Protein AF-A0A1V3ND31-F1 (afdb_monomer_lite)

pLDDT: mean 93.8, std 4.29, range [72.19, 98.5]

Foldseek 3Di:
DDKDFDPDPDFCVQQLVCLPVCVPQQVQAFHWPDADPVRGMTDGDDFAFADDDALLRLLVCCLPRPLVSPCVVQPWDKDAQLVVCVVLVHDPVLLQVLLVVLQDHDPPPNNRFIATKGFAQQDQSSPFWGAGNVRHIHGHDRPPTDIDGNLLNCLNVPPSCVPSQQVSRVVRADPRHGRSLVSNSSSLSSVLVSDVVSVVSSSVRSNVSSVVVVVD

Structure (mmCIF, N/CA/C/O backbone):
data_AF-A0A1V3ND31-F1
#
_entry.id   AF-A0A1V3ND31-F1
#
loop_
_atom_site.group_PDB
_atom_site.id
_atom_site.type_symbol
_atom_site.label_atom_id
_atom_site.label_alt_id
_atom_site.label_comp_id
_atom_site.label_asym_id
_atom_site.label_entity_id
_atom_site.label_seq_id
_atom_site.pdbx_PDB_ins_code
_atom_site.Cartn_x
_atom_site.Cartn_y
_atom_site.Cartn_z
_atom_site.occupancy
_atom_site.B_iso_or_equiv
_atom_site.auth_seq_id
_atom_site.auth_comp_id
_atom_site.auth_asym_id
_atom_site.auth_atom_id
_atom_site.pdbx_PDB_model_num
ATOM 1 N N . MET A 1 1 ? 16.127 -4.812 -22.937 1.00 90.94 1 MET A N 1
ATOM 2 C CA . MET A 1 1 ? 14.663 -5.019 -22.845 1.00 90.94 1 MET A CA 1
ATOM 3 C C . MET A 1 1 ? 14.383 -6.179 -21.904 1.00 90.94 1 MET A C 1
ATOM 5 O O . MET A 1 1 ? 15.212 -7.079 -21.857 1.00 90.94 1 MET A O 1
ATOM 9 N N . ILE A 1 2 ? 13.263 -6.171 -21.179 1.00 93.69 2 ILE A N 1
ATOM 10 C CA . ILE A 1 2 ? 12.817 -7.290 -20.327 1.00 93.69 2 ILE A CA 1
ATOM 11 C C . ILE A 1 2 ? 11.465 -7.792 -20.828 1.00 93.69 2 ILE A C 1
ATOM 13 O O . ILE A 1 2 ? 10.551 -6.993 -21.004 1.00 93.69 2 ILE A O 1
ATOM 17 N N . LEU A 1 3 ? 11.343 -9.106 -21.031 1.00 95.75 3 LEU A N 1
ATOM 18 C CA . LEU A 1 3 ? 10.088 -9.790 -21.349 1.00 95.75 3 LEU A CA 1
ATOM 19 C C . LEU A 1 3 ? 9.552 -10.469 -20.085 1.00 95.75 3 LEU A C 1
ATOM 21 O O . LEU A 1 3 ? 10.239 -11.296 -19.488 1.00 95.75 3 LEU A O 1
ATOM 25 N N . LYS A 1 4 ? 8.306 -10.165 -19.722 1.00 95.56 4 LYS A N 1
ATOM 26 C CA . LYS A 1 4 ? 7.553 -10.882 -18.690 1.00 95.56 4 LYS A CA 1
ATOM 27 C C . LYS A 1 4 ? 6.427 -11.672 -19.346 1.00 95.56 4 LYS A C 1
ATOM 29 O O . LYS A 1 4 ? 5.702 -11.139 -20.186 1.00 95.56 4 LYS A O 1
ATOM 34 N N . VAL A 1 5 ? 6.285 -12.938 -18.960 1.00 94.38 5 VAL A N 1
ATOM 35 C CA . VAL A 1 5 ? 5.313 -13.881 -19.532 1.00 94.38 5 VAL A CA 1
ATOM 36 C C . VAL A 1 5 ? 4.434 -14.447 -18.421 1.00 94.38 5 VAL A C 1
ATOM 38 O O . VAL A 1 5 ? 4.938 -14.921 -17.406 1.00 94.38 5 VAL A O 1
ATOM 41 N N . ALA A 1 6 ? 3.118 -14.417 -18.621 1.00 91.31 6 ALA A N 1
ATOM 42 C CA . ALA A 1 6 ? 2.153 -15.060 -17.741 1.00 91.31 6 ALA A CA 1
ATOM 43 C C . ALA A 1 6 ? 2.223 -16.587 -17.872 1.00 91.31 6 ALA A C 1
ATOM 45 O O . ALA A 1 6 ? 2.098 -17.144 -18.968 1.00 91.31 6 ALA A O 1
ATOM 46 N N . LEU A 1 7 ? 2.358 -17.266 -16.734 1.00 88.88 7 LEU A N 1
ATOM 47 C CA . LEU A 1 7 ? 2.311 -18.724 -16.648 1.00 88.88 7 LEU A CA 1
ATOM 48 C C . LEU A 1 7 ? 0.876 -19.209 -16.383 1.00 88.88 7 LEU A C 1
ATOM 50 O O . LEU A 1 7 ? 0.104 -18.560 -15.681 1.00 88.88 7 LEU A O 1
ATOM 54 N N . LEU A 1 8 ? 0.527 -20.392 -16.898 1.00 86.44 8 LEU A N 1
ATOM 55 C CA . LEU A 1 8 ? -0.778 -21.041 -16.679 1.00 86.44 8 LEU A CA 1
ATOM 56 C C . LEU A 1 8 ? -1.965 -20.177 -17.149 1.00 86.44 8 LEU A C 1
ATOM 58 O O . LEU A 1 8 ? -1.944 -19.665 -18.263 1.00 86.44 8 LEU A O 1
ATOM 62 N N . SER A 1 9 ? -3.026 -20.034 -16.355 1.00 75.94 9 SER A N 1
ATOM 63 C CA . SER A 1 9 ? -4.242 -19.288 -16.705 1.00 75.94 9 SER A CA 1
ATOM 64 C C . SER A 1 9 ? -4.205 -17.802 -16.319 1.00 75.94 9 SER A C 1
ATOM 66 O O . SER A 1 9 ? -5.209 -17.112 -16.494 1.00 75.94 9 SER A O 1
ATOM 68 N N . SER A 1 10 ? -3.087 -17.286 -15.796 1.00 83.75 10 SER A N 1
ATOM 69 C CA . SER A 1 10 ? -2.992 -15.876 -15.402 1.00 83.75 10 SER A CA 1
ATOM 70 C C . SER A 1 10 ? -2.891 -14.941 -16.614 1.00 83.75 10 SER A C 1
ATOM 72 O O . SER A 1 10 ? -2.652 -15.360 -17.749 1.00 83.75 10 SER A O 1
ATOM 74 N N . ASN A 1 11 ? -3.110 -13.649 -16.390 1.00 90.56 11 ASN A N 1
ATOM 75 C CA . ASN A 1 11 ? -2.847 -12.608 -17.377 1.00 90.56 11 ASN A CA 1
ATOM 76 C C . ASN A 1 11 ? -2.145 -11.427 -16.702 1.00 90.56 11 ASN A C 1
ATOM 78 O O . ASN A 1 11 ? -2.194 -11.277 -15.482 1.00 90.56 11 ASN A O 1
ATOM 82 N N . LEU A 1 12 ? -1.515 -10.579 -17.509 1.00 94.31 12 LEU A N 1
ATOM 83 C CA . LEU A 1 12 ? -0.760 -9.410 -17.063 1.00 94.31 12 LEU A CA 1
ATOM 84 C C . LEU A 1 12 ? -1.563 -8.113 -17.219 1.00 94.31 12 LEU A C 1
ATOM 86 O O . LEU A 1 12 ? -0.984 -7.038 -17.339 1.00 94.31 12 LEU A O 1
ATOM 90 N N . ALA A 1 13 ? -2.900 -8.180 -17.237 1.00 93.81 13 ALA A N 1
ATOM 91 C CA . ALA A 1 13 ? -3.749 -7.027 -17.547 1.00 93.81 13 ALA A CA 1
ATOM 92 C C . ALA A 1 13 ? -3.472 -5.819 -16.638 1.00 93.81 13 ALA A C 1
ATOM 94 O O . ALA A 1 13 ? -3.424 -4.679 -17.104 1.00 93.81 13 ALA A O 1
ATOM 95 N N . ARG A 1 14 ? -3.293 -6.072 -15.335 1.00 92.56 14 ARG A N 1
ATOM 96 C CA . ARG A 1 14 ? -2.972 -5.027 -14.355 1.00 92.56 14 ARG A CA 1
ATOM 97 C C . ARG A 1 14 ? -1.563 -4.503 -14.552 1.00 92.56 14 ARG A C 1
ATOM 99 O O . ARG A 1 14 ? -1.398 -3.297 -14.646 1.00 92.56 14 ARG A O 1
ATOM 106 N N . ASP A 1 15 ? -0.590 -5.392 -14.691 1.00 93.88 15 ASP A N 1
ATOM 107 C CA . ASP A 1 15 ? 0.811 -5.013 -14.857 1.00 93.88 15 ASP A CA 1
ATOM 108 C C . ASP A 1 15 ? 1.013 -4.142 -16.107 1.00 93.88 15 ASP A C 1
ATOM 110 O O . ASP A 1 15 ? 1.530 -3.030 -16.026 1.00 93.88 15 ASP A O 1
ATOM 114 N N . ILE A 1 16 ? 0.445 -4.566 -17.243 1.00 95.19 16 ILE A N 1
ATOM 115 C CA . ILE A 1 16 ? 0.413 -3.798 -18.496 1.00 95.19 16 ILE A CA 1
ATOM 116 C C . ILE A 1 16 ? -0.221 -2.421 -18.282 1.00 95.19 16 ILE A C 1
ATOM 118 O O . ILE A 1 16 ? 0.314 -1.413 -18.744 1.00 95.19 16 ILE A O 1
ATOM 122 N N . ARG A 1 17 ? -1.366 -2.357 -17.588 1.00 93.06 17 ARG A N 1
ATOM 123 C CA . ARG A 1 17 ? -2.056 -1.089 -17.326 1.00 93.06 17 ARG A CA 1
ATOM 124 C C . ARG A 1 17 ? -1.199 -0.156 -16.477 1.00 93.06 17 ARG A C 1
ATOM 126 O O . ARG A 1 17 ? -1.112 1.023 -16.803 1.00 93.06 17 ARG A O 1
ATOM 133 N N . MET A 1 18 ? -0.573 -0.665 -15.420 1.00 92.88 18 MET A N 1
ATOM 134 C CA . MET A 1 18 ? 0.243 0.154 -14.529 1.00 92.88 18 MET A CA 1
ATOM 135 C C . MET A 1 18 ? 1.505 0.653 -15.232 1.00 92.88 18 MET A C 1
ATOM 137 O O . MET A 1 18 ? 1.794 1.840 -15.138 1.00 92.88 18 MET A O 1
ATOM 141 N N . HIS A 1 19 ? 2.185 -0.180 -16.025 1.00 94.06 19 HIS A N 1
ATOM 142 C CA . HIS A 1 19 ? 3.321 0.266 -16.839 1.00 94.06 19 HIS A CA 1
ATOM 143 C C . HIS A 1 19 ? 2.927 1.309 -17.891 1.00 94.06 19 HIS A C 1
ATOM 145 O O . HIS A 1 19 ? 3.647 2.287 -18.077 1.00 94.06 19 HIS A O 1
ATOM 151 N N . ARG A 1 20 ? 1.769 1.145 -18.542 1.00 91.69 20 ARG A N 1
ATOM 152 C CA . ARG A 1 20 ? 1.253 2.125 -19.510 1.00 91.69 20 ARG A CA 1
ATOM 153 C C . ARG A 1 20 ? 0.946 3.471 -18.854 1.00 91.69 20 ARG A C 1
ATOM 155 O O . ARG A 1 20 ? 1.290 4.507 -19.396 1.00 91.69 20 ARG A O 1
ATOM 162 N N . VAL A 1 21 ? 0.305 3.452 -17.687 1.00 89.19 21 VAL A N 1
ATOM 163 C CA . VAL A 1 21 ? -0.114 4.674 -16.989 1.00 89.19 21 VAL A CA 1
ATOM 164 C C . VAL A 1 21 ? 1.063 5.360 -16.300 1.00 89.19 21 VAL A C 1
ATOM 166 O O . VAL A 1 21 ? 1.264 6.557 -16.470 1.00 89.19 21 VAL A O 1
ATOM 169 N N . LEU A 1 22 ? 1.839 4.624 -15.507 1.00 88.50 22 LEU A N 1
ATOM 170 C CA . LEU A 1 22 ? 2.871 5.187 -14.632 1.00 88.50 22 LEU A CA 1
ATOM 171 C C . LEU A 1 22 ? 4.213 5.378 -15.333 1.00 88.50 22 LEU A C 1
ATOM 173 O O . LEU A 1 22 ? 4.958 6.284 -14.964 1.00 88.50 22 LEU A O 1
ATOM 177 N N . GLY A 1 23 ? 4.525 4.542 -16.328 1.00 83.38 23 GLY A N 1
ATOM 178 C CA . GLY A 1 23 ? 5.773 4.654 -17.081 1.00 83.38 23 GLY A CA 1
ATOM 179 C C . GLY A 1 23 ? 5.883 5.999 -17.799 1.00 83.38 23 GLY A C 1
ATOM 180 O O . GLY A 1 23 ? 6.968 6.564 -17.872 1.00 83.38 23 GLY A O 1
ATOM 181 N N . GLU A 1 24 ? 4.752 6.540 -18.257 1.00 78.12 24 GLU A N 1
ATOM 182 C CA . GLU A 1 24 ? 4.686 7.843 -18.925 1.00 78.12 24 GLU A CA 1
ATOM 183 C C . GLU A 1 24 ? 4.450 9.005 -17.949 1.00 78.12 24 GLU A C 1
ATOM 185 O O . GLU A 1 24 ? 5.033 10.071 -18.122 1.00 78.12 24 GLU A O 1
ATOM 190 N N . SER A 1 25 ? 3.617 8.820 -16.916 1.00 79.50 25 SER A N 1
ATOM 191 C CA . SER A 1 25 ? 3.161 9.934 -16.065 1.00 79.50 25 SER A CA 1
ATOM 192 C C . SER A 1 25 ? 4.021 10.204 -14.829 1.00 79.50 25 SER A C 1
ATOM 194 O O . SER A 1 25 ? 4.211 11.363 -14.467 1.00 79.50 25 SER A O 1
ATOM 196 N N . THR A 1 26 ? 4.536 9.170 -14.157 1.00 80.75 26 THR A N 1
ATOM 197 C CA . THR A 1 26 ? 5.241 9.325 -12.868 1.00 80.75 26 THR A CA 1
ATOM 198 C C . THR A 1 26 ? 6.711 8.928 -12.934 1.00 80.75 26 THR A C 1
ATOM 200 O O . THR A 1 26 ? 7.497 9.314 -12.061 1.00 80.75 26 THR A O 1
ATOM 203 N N . GLY A 1 27 ? 7.094 8.150 -13.953 1.00 83.31 27 GLY A N 1
ATOM 204 C CA . GLY A 1 27 ? 8.442 7.602 -14.098 1.00 83.31 27 GLY A CA 1
ATOM 205 C C . GLY A 1 27 ? 8.828 6.640 -12.970 1.00 83.31 27 GLY A C 1
ATOM 206 O O . GLY A 1 27 ? 10.011 6.394 -12.759 1.00 83.31 27 GLY A O 1
ATOM 207 N N . CYS A 1 28 ? 7.852 6.120 -12.218 1.00 89.31 28 CYS A N 1
ATOM 208 C CA . CYS A 1 28 ? 8.075 5.214 -11.086 1.00 89.31 28 CYS A CA 1
ATOM 209 C C . CYS A 1 28 ? 8.278 3.752 -11.507 1.00 89.31 28 CYS A C 1
ATOM 211 O O . CYS A 1 28 ? 8.525 2.895 -10.662 1.00 89.31 28 CYS A O 1
ATOM 213 N N . THR A 1 29 ? 8.130 3.440 -12.793 1.00 94.25 29 THR A N 1
ATOM 214 C CA . THR A 1 29 ? 8.222 2.081 -13.325 1.00 94.25 29 THR A CA 1
ATOM 215 C C . THR A 1 29 ? 8.825 2.105 -14.731 1.00 94.25 29 THR A C 1
ATOM 217 O O . THR A 1 29 ? 8.667 3.116 -15.420 1.00 94.25 29 THR A O 1
ATOM 220 N N . PRO A 1 30 ? 9.508 1.033 -15.177 1.00 94.19 30 PRO A N 1
ATOM 221 C CA . PRO A 1 30 ? 10.005 0.929 -16.546 1.00 94.19 30 PRO A CA 1
ATOM 222 C C . PRO A 1 30 ? 8.915 1.182 -17.590 1.00 94.19 30 PRO A C 1
ATOM 224 O O . PRO A 1 30 ? 7.773 0.739 -17.422 1.00 94.19 30 PRO A O 1
ATOM 227 N N . ARG A 1 31 ? 9.258 1.860 -18.689 1.00 93.62 31 ARG A N 1
ATOM 228 C CA . ARG A 1 31 ? 8.294 2.144 -19.757 1.00 93.62 31 ARG A CA 1
ATOM 229 C C . ARG A 1 31 ? 7.873 0.854 -20.457 1.00 93.62 31 ARG A C 1
ATOM 231 O O . ARG A 1 31 ? 8.711 0.010 -20.789 1.00 93.62 31 ARG A O 1
ATOM 238 N N . LEU A 1 32 ? 6.572 0.730 -20.717 1.00 95.31 32 LEU A N 1
ATOM 239 C CA . LEU A 1 32 ? 6.028 -0.331 -21.557 1.00 95.31 32 LEU A CA 1
ATOM 240 C C . LEU A 1 32 ? 6.430 -0.085 -23.016 1.00 95.31 32 LEU A C 1
ATOM 242 O O . LEU A 1 32 ? 6.120 0.967 -23.568 1.00 95.31 32 LEU A O 1
ATOM 246 N N . VAL A 1 33 ? 7.072 -1.061 -23.652 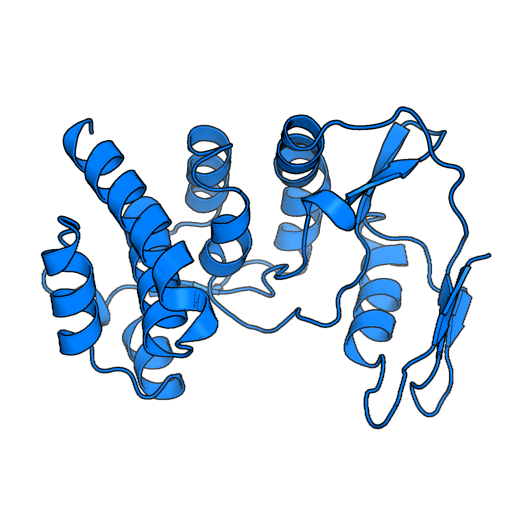1.00 95.94 33 VAL A N 1
ATOM 247 C CA . VAL A 1 33 ? 7.431 -0.982 -25.077 1.00 95.94 33 VAL A CA 1
ATOM 248 C C . VAL A 1 33 ? 6.462 -1.771 -25.944 1.00 95.94 33 VAL A C 1
ATOM 250 O O . VAL A 1 33 ? 6.078 -1.313 -27.015 1.00 95.94 33 VAL A O 1
ATOM 253 N N . ALA A 1 34 ? 6.042 -2.948 -25.483 1.00 96.31 34 ALA A N 1
ATOM 254 C CA . ALA A 1 34 ? 5.064 -3.766 -26.186 1.00 96.31 34 ALA A CA 1
ATOM 255 C C . ALA A 1 34 ? 4.262 -4.617 -25.201 1.00 96.31 34 ALA A C 1
ATOM 257 O O . ALA A 1 34 ? 4.729 -4.943 -24.111 1.00 96.31 34 ALA A O 1
ATOM 258 N N . SER A 1 35 ? 3.056 -5.010 -25.594 1.00 96.69 35 SER A N 1
ATOM 259 C CA . SER A 1 35 ? 2.241 -5.957 -24.837 1.00 96.69 35 SER A CA 1
ATOM 260 C C . SER A 1 35 ? 1.411 -6.817 -25.771 1.00 96.69 35 SER A C 1
ATOM 262 O O . SER A 1 35 ? 0.922 -6.326 -26.788 1.00 96.69 35 SER A O 1
ATOM 264 N N . ASP A 1 36 ? 1.194 -8.061 -25.373 1.00 94.06 36 ASP A N 1
ATOM 265 C CA . ASP A 1 36 ? 0.292 -8.987 -26.042 1.00 94.06 36 ASP A CA 1
ATOM 266 C C . ASP A 1 36 ? -1.158 -8.472 -26.048 1.00 94.06 36 ASP A C 1
ATOM 268 O O . ASP A 1 36 ? -1.668 -8.123 -24.976 1.00 94.06 36 ASP A O 1
ATOM 272 N N . PRO A 1 37 ? -1.876 -8.491 -27.186 1.00 92.38 37 PRO A N 1
ATOM 273 C CA . PRO A 1 37 ? -3.312 -8.212 -27.215 1.00 92.38 37 PRO A CA 1
ATOM 274 C C . PRO A 1 37 ? -4.132 -9.145 -26.312 1.00 92.38 37 PRO A C 1
ATOM 276 O O . PRO A 1 37 ? -5.124 -8.710 -25.731 1.00 92.38 37 PRO A O 1
ATOM 279 N N . ASN A 1 38 ? -3.689 -10.397 -26.130 1.00 93.19 38 ASN A N 1
ATOM 280 C CA . ASN A 1 38 ? -4.323 -11.354 -25.215 1.00 93.19 38 ASN A CA 1
ATOM 281 C C . ASN A 1 38 ? -3.810 -11.239 -23.767 1.00 93.19 38 ASN A C 1
ATOM 283 O O . ASN A 1 38 ? -4.170 -12.047 -22.908 1.00 93.19 38 ASN A O 1
ATOM 287 N N . LEU A 1 39 ? -2.996 -10.216 -23.472 1.00 94.19 39 LEU A N 1
ATOM 288 C CA . LEU A 1 39 ? -2.494 -9.876 -22.139 1.00 94.19 39 LEU A CA 1
ATOM 289 C C . LEU A 1 39 ? -1.622 -10.977 -21.505 1.00 94.19 39 LEU A C 1
ATOM 291 O O . LEU A 1 39 ? -1.527 -11.060 -20.279 1.00 94.19 39 LEU A O 1
ATOM 295 N N . ARG A 1 40 ? -0.985 -11.835 -22.312 1.00 94.88 40 ARG A N 1
ATOM 296 C CA . ARG A 1 40 ? -0.141 -12.948 -21.842 1.00 94.88 40 ARG A CA 1
ATOM 297 C C . ARG A 1 40 ? 1.322 -12.586 -21.659 1.00 94.88 40 ARG A C 1
ATOM 299 O O . ARG A 1 40 ? 2.024 -13.290 -20.941 1.00 94.88 40 ARG A O 1
ATOM 306 N N . TRP A 1 41 ? 1.793 -11.517 -22.283 1.00 95.75 41 TRP A N 1
ATOM 307 C CA . TRP A 1 41 ? 3.160 -11.045 -22.118 1.00 95.75 41 TRP A CA 1
ATOM 308 C C . TRP A 1 41 ? 3.243 -9.527 -22.237 1.00 95.75 41 TRP A C 1
ATOM 310 O O . TRP A 1 41 ? 2.381 -8.874 -22.832 1.00 95.75 41 TRP A O 1
ATOM 320 N N . LEU A 1 42 ? 4.299 -8.970 -21.656 1.00 96.62 42 LEU A N 1
ATOM 321 C CA . LEU A 1 42 ? 4.663 -7.568 -21.798 1.00 96.62 42 LEU A CA 1
ATOM 322 C C . LEU A 1 42 ? 6.174 -7.433 -21.928 1.00 96.62 42 LEU A C 1
ATOM 324 O O . LEU A 1 42 ? 6.932 -8.236 -21.382 1.00 96.62 42 LEU A O 1
ATOM 328 N N . VAL A 1 43 ? 6.597 -6.408 -22.653 1.00 97.00 43 VAL A N 1
ATOM 329 C CA . VAL A 1 43 ? 7.995 -6.033 -22.802 1.00 97.00 43 VAL A CA 1
ATOM 330 C C . VAL A 1 43 ? 8.173 -4.625 -22.265 1.00 97.00 43 VAL A C 1
ATOM 332 O O . VAL A 1 43 ? 7.536 -3.688 -22.750 1.00 97.00 43 VAL A O 1
ATOM 335 N N . CYS A 1 44 ? 9.070 -4.482 -21.299 1.00 95.88 44 CYS A N 1
ATOM 336 C CA . CYS A 1 44 ? 9.461 -3.199 -20.733 1.00 95.88 44 CYS A CA 1
ATOM 337 C C . CYS A 1 44 ? 10.909 -2.857 -21.080 1.00 95.88 44 CYS A C 1
ATOM 339 O O . CYS A 1 44 ? 11.723 -3.722 -21.437 1.00 95.88 44 CYS A O 1
ATOM 341 N N . GLU A 1 45 ? 11.236 -1.576 -20.948 1.00 94.25 45 GLU A N 1
ATOM 342 C CA . GLU A 1 45 ? 12.620 -1.119 -20.969 1.00 94.25 45 GLU A CA 1
ATOM 343 C C . GLU A 1 45 ? 13.451 -1.871 -19.926 1.00 94.25 45 GLU A C 1
ATOM 345 O O . GLU A 1 45 ? 13.004 -2.160 -18.815 1.00 94.25 45 GLU A O 1
ATOM 350 N N . TYR A 1 46 ? 14.676 -2.221 -20.314 1.00 93.31 46 TYR A N 1
ATOM 351 C CA . TYR A 1 46 ? 15.644 -2.734 -19.356 1.00 93.31 46 TYR A CA 1
ATOM 352 C C . TYR A 1 46 ? 16.389 -1.557 -18.752 1.00 93.31 46 TYR A C 1
ATOM 354 O O . TYR A 1 46 ? 16.882 -0.704 -19.487 1.00 93.31 46 TYR A O 1
ATOM 362 N N . HIS A 1 47 ? 16.490 -1.555 -17.431 1.00 91.56 47 HIS A N 1
ATOM 363 C CA . HIS A 1 47 ? 17.285 -0.597 -16.687 1.00 91.56 47 HIS A CA 1
ATOM 364 C C . HIS A 1 47 ? 18.463 -1.341 -16.077 1.00 91.56 47 HIS A C 1
ATOM 366 O O . HIS A 1 47 ? 18.266 -2.274 -15.299 1.00 91.56 47 HIS A O 1
ATOM 372 N N . GLU A 1 48 ? 19.679 -0.928 -16.429 1.00 90.69 48 GLU A N 1
ATOM 373 C CA . GLU A 1 48 ? 20.876 -1.427 -15.761 1.00 90.69 48 GLU A CA 1
ATOM 374 C C . GLU A 1 48 ? 20.784 -1.133 -14.265 1.00 90.69 48 GLU A C 1
ATOM 376 O O . GLU A 1 48 ? 20.423 -0.025 -13.853 1.00 90.69 48 GLU A O 1
ATOM 381 N N . HIS A 1 49 ? 21.078 -2.146 -13.451 1.00 86.81 49 HIS A N 1
ATOM 382 C CA . HIS A 1 49 ? 21.049 -2.006 -12.005 1.00 86.81 49 HIS A CA 1
ATOM 383 C C . HIS A 1 49 ? 22.130 -1.023 -11.556 1.00 86.81 49 HIS A C 1
ATOM 385 O O . HIS A 1 49 ? 23.309 -1.195 -11.862 1.00 86.81 49 HIS A O 1
ATOM 391 N N . GLY A 1 50 ? 21.710 -0.002 -10.812 1.00 84.12 50 GLY A N 1
ATOM 392 C CA . GLY A 1 50 ? 22.613 0.908 -10.127 1.00 84.12 50 GLY A CA 1
ATOM 393 C C . GLY A 1 50 ? 23.140 0.298 -8.834 1.00 84.12 50 GLY A C 1
ATOM 394 O O . GLY A 1 50 ? 23.269 -0.920 -8.682 1.00 84.12 50 GLY A O 1
ATOM 395 N N . LYS A 1 51 ? 23.420 1.161 -7.854 1.00 82.12 51 LYS A N 1
ATOM 396 C CA . LYS A 1 51 ? 23.864 0.720 -6.531 1.00 82.12 51 LYS A CA 1
ATOM 397 C C . LYS A 1 51 ? 22.830 -0.229 -5.911 1.00 82.12 51 LYS A C 1
ATOM 399 O O . LYS A 1 51 ? 21.633 0.054 -5.878 1.00 82.12 51 LYS A O 1
ATOM 404 N N . GLY A 1 52 ? 23.303 -1.354 -5.377 1.00 86.56 52 GLY A N 1
ATOM 405 C CA . GLY A 1 52 ? 22.454 -2.279 -4.633 1.00 86.56 52 GLY A CA 1
ATOM 406 C C . GLY A 1 52 ? 21.876 -1.610 -3.384 1.00 86.56 52 GLY A C 1
ATOM 407 O O . GLY A 1 52 ? 22.629 -1.129 -2.541 1.00 86.56 52 GLY A O 1
ATOM 408 N N . LEU A 1 53 ? 20.546 -1.604 -3.263 1.00 88.94 53 LEU A N 1
ATOM 409 C CA . LEU A 1 53 ? 19.839 -1.129 -2.073 1.00 88.94 53 LEU A CA 1
ATOM 410 C C . LEU A 1 53 ? 19.596 -2.287 -1.097 1.00 88.94 53 LEU A C 1
ATOM 412 O O . LEU A 1 53 ? 19.064 -3.339 -1.477 1.00 88.94 53 LEU A O 1
ATOM 416 N N . SER A 1 54 ? 19.920 -2.079 0.177 1.00 92.44 54 SER A N 1
ATOM 417 C CA . SER A 1 54 ? 19.519 -2.970 1.266 1.00 92.44 54 SER A CA 1
ATOM 418 C C . SER A 1 54 ? 17.995 -2.995 1.435 1.00 92.44 54 SER A C 1
ATOM 420 O O . SER A 1 54 ? 17.265 -2.131 0.950 1.00 92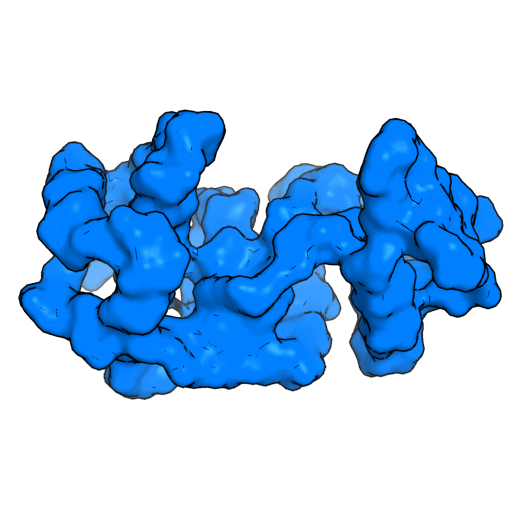.44 54 SER A O 1
ATOM 422 N N . ARG A 1 55 ? 17.480 -3.991 2.169 1.00 88.81 55 ARG A N 1
ATOM 423 C CA . ARG A 1 55 ? 16.030 -4.127 2.416 1.00 88.81 55 ARG A CA 1
ATOM 424 C C . ARG A 1 55 ? 15.422 -2.880 3.066 1.00 88.81 55 ARG A C 1
ATOM 426 O O . ARG A 1 55 ? 14.340 -2.473 2.654 1.00 88.81 55 ARG A O 1
ATOM 433 N N . LYS A 1 56 ? 16.136 -2.284 4.024 1.00 90.00 56 LYS A N 1
ATOM 434 C CA . LYS A 1 56 ? 15.718 -1.067 4.726 1.00 90.00 56 LYS A CA 1
ATOM 435 C C . LYS A 1 56 ? 15.763 0.151 3.803 1.00 90.00 56 LYS A C 1
ATOM 437 O O . LYS A 1 56 ? 14.833 0.949 3.781 1.00 90.00 56 LYS A O 1
ATOM 442 N N . GLU A 1 57 ? 16.806 0.279 2.984 1.00 94.44 57 GLU A N 1
ATOM 443 C CA . GLU A 1 57 ? 16.889 1.373 2.007 1.00 94.44 57 GLU A CA 1
ATOM 444 C C . GLU A 1 57 ? 15.756 1.296 0.982 1.00 94.44 57 GLU A C 1
ATOM 446 O O . GLU A 1 57 ? 15.144 2.314 0.692 1.00 94.44 57 GLU A O 1
ATOM 451 N N . LYS A 1 58 ? 15.394 0.101 0.499 1.00 94.69 58 LYS A N 1
ATOM 452 C CA . LYS A 1 58 ? 14.277 -0.058 -0.448 1.00 94.69 58 LYS A CA 1
ATOM 453 C C . LYS A 1 58 ? 12.943 0.448 0.100 1.00 94.69 58 LYS A C 1
ATOM 455 O O . LYS A 1 58 ? 12.185 1.061 -0.648 1.00 94.69 58 LYS A O 1
ATOM 460 N N . GLY A 1 59 ? 12.650 0.193 1.377 1.00 94.75 59 GLY A N 1
ATOM 461 C CA . GLY A 1 59 ? 11.427 0.683 2.017 1.00 94.75 59 GLY A CA 1
ATOM 462 C C . GLY A 1 59 ? 11.400 2.207 2.127 1.00 94.75 59 GLY A C 1
ATOM 463 O O . GLY A 1 59 ? 10.412 2.834 1.750 1.00 94.75 59 GLY A O 1
ATOM 464 N N . ARG A 1 60 ? 12.524 2.805 2.538 1.00 94.81 60 ARG A N 1
ATOM 465 C CA . ARG A 1 60 ? 12.686 4.263 2.593 1.00 94.81 60 ARG A CA 1
ATOM 466 C C . ARG A 1 60 ? 12.584 4.911 1.209 1.00 94.81 60 ARG A C 1
ATOM 468 O O . ARG A 1 60 ? 11.774 5.808 1.014 1.00 94.81 60 ARG A O 1
ATOM 475 N N . HIS A 1 61 ? 13.328 4.400 0.230 1.00 94.62 61 HIS A N 1
ATOM 476 C CA . HIS A 1 61 ? 13.290 4.880 -1.153 1.00 94.62 61 HIS A CA 1
ATOM 477 C C . HIS A 1 61 ? 11.883 4.796 -1.752 1.00 94.62 61 HIS A C 1
ATOM 479 O O . HIS A 1 61 ? 11.468 5.697 -2.480 1.00 94.62 61 HIS A O 1
ATOM 485 N N . PHE A 1 62 ? 11.122 3.746 -1.430 1.00 95.75 62 PHE A N 1
ATOM 486 C CA . PHE A 1 62 ? 9.727 3.658 -1.842 1.00 95.75 62 PHE A CA 1
ATOM 487 C C . PHE A 1 62 ? 8.887 4.800 -1.250 1.00 95.75 62 PHE A C 1
ATOM 489 O O . PHE A 1 62 ? 8.207 5.488 -2.007 1.00 95.75 62 PHE A O 1
ATOM 496 N N . LEU A 1 63 ? 8.952 5.035 0.065 1.00 95.56 63 LEU A N 1
ATOM 497 C CA . LEU A 1 63 ? 8.169 6.087 0.734 1.00 95.56 63 LEU A CA 1
ATOM 498 C C . LEU A 1 63 ? 8.567 7.504 0.303 1.00 95.56 63 LEU A C 1
ATOM 500 O O . LEU A 1 63 ? 7.717 8.387 0.256 1.00 95.56 63 LEU A O 1
ATOM 504 N N . GLU A 1 64 ? 9.837 7.722 -0.032 1.00 93.94 64 GLU A N 1
ATOM 505 C CA . GLU A 1 64 ? 10.361 9.043 -0.394 1.00 93.94 64 GLU A CA 1
ATOM 506 C C . GLU A 1 64 ? 10.212 9.362 -1.886 1.00 93.94 64 GLU A C 1
ATOM 508 O O . GLU A 1 64 ? 9.926 10.502 -2.246 1.00 93.94 64 GLU A O 1
ATOM 513 N N . GLN A 1 65 ? 10.411 8.378 -2.769 1.00 92.50 65 GLN A N 1
ATOM 514 C CA . GLN A 1 65 ? 10.545 8.628 -4.211 1.00 92.50 65 GLN A CA 1
ATOM 515 C C . GLN A 1 65 ? 9.390 8.068 -5.043 1.00 92.50 65 GLN A C 1
ATOM 517 O O . GLN A 1 65 ? 9.053 8.645 -6.078 1.00 92.50 65 GLN A O 1
ATOM 522 N N . ILE A 1 66 ? 8.782 6.959 -4.611 1.00 94.38 66 ILE A N 1
ATOM 523 C CA . ILE A 1 66 ? 7.717 6.283 -5.363 1.00 94.38 66 ILE A CA 1
ATOM 524 C C . ILE A 1 66 ? 6.343 6.703 -4.852 1.00 94.38 66 ILE A C 1
ATOM 526 O O . ILE A 1 66 ? 5.535 7.230 -5.617 1.00 94.38 66 ILE A O 1
ATOM 530 N N . ALA A 1 67 ? 6.080 6.481 -3.563 1.00 94.38 67 ALA A N 1
ATOM 531 C CA . ALA A 1 67 ? 4.769 6.661 -2.960 1.00 94.38 67 ALA A CA 1
ATOM 532 C C . ALA A 1 67 ? 4.195 8.072 -3.195 1.00 94.38 67 ALA A C 1
ATOM 534 O O . ALA A 1 67 ? 3.063 8.148 -3.668 1.00 94.38 67 ALA A O 1
ATOM 535 N N . PRO A 1 68 ? 4.935 9.184 -3.008 1.00 92.06 68 PRO A N 1
ATOM 536 C CA . PRO A 1 68 ? 4.362 10.516 -3.184 1.00 92.06 68 PRO A CA 1
ATOM 537 C C . PRO A 1 68 ? 3.845 10.749 -4.608 1.00 92.06 68 PRO A C 1
ATOM 539 O O . PRO A 1 68 ? 2.727 11.211 -4.792 1.00 92.06 68 PRO A O 1
ATOM 542 N N . ARG A 1 69 ? 4.610 10.347 -5.632 1.00 91.50 69 ARG A N 1
ATOM 543 C CA . ARG A 1 69 ? 4.209 10.499 -7.044 1.00 91.50 69 ARG A CA 1
ATOM 544 C C . ARG A 1 69 ? 3.057 9.569 -7.408 1.00 91.50 69 ARG A C 1
ATOM 546 O O . ARG A 1 69 ? 2.133 9.950 -8.121 1.00 91.50 69 ARG A O 1
ATOM 553 N N . TYR A 1 70 ? 3.126 8.333 -6.922 1.00 92.62 70 TYR A N 1
ATOM 554 C CA . TYR A 1 70 ? 2.136 7.305 -7.204 1.00 92.62 70 TYR A CA 1
ATOM 555 C C . TYR A 1 70 ? 0.769 7.631 -6.591 1.00 92.62 70 TYR A C 1
ATOM 557 O O . TYR A 1 70 ? -0.255 7.543 -7.272 1.00 92.62 70 TYR A O 1
ATOM 565 N N . TYR A 1 71 ? 0.747 8.026 -5.320 1.00 93.44 71 TYR A N 1
ATOM 566 C CA . TYR A 1 71 ? -0.489 8.334 -4.610 1.00 93.44 71 TYR A CA 1
ATOM 567 C C . TYR A 1 71 ? -1.010 9.740 -4.908 1.00 93.44 71 TYR A C 1
ATOM 569 O O . TYR A 1 71 ? -2.208 9.948 -4.766 1.00 93.44 71 TYR A O 1
ATOM 577 N N . GLU A 1 72 ? -0.192 10.661 -5.425 1.00 90.50 72 GLU A N 1
ATOM 578 C CA . GLU A 1 72 ? -0.713 11.888 -6.041 1.00 90.50 72 GLU A CA 1
ATOM 579 C C . GLU A 1 72 ? -1.544 11.570 -7.295 1.00 90.50 72 GLU A C 1
ATOM 581 O O . GLU A 1 72 ? -2.661 12.062 -7.447 1.00 90.50 72 GLU A O 1
ATOM 586 N N . TYR A 1 73 ? -1.063 10.663 -8.156 1.00 91.12 73 TYR A N 1
ATOM 587 C CA . TYR A 1 73 ? -1.811 10.237 -9.345 1.00 91.12 73 TYR A CA 1
ATOM 588 C C . TYR A 1 73 ? -3.122 9.516 -8.982 1.00 91.12 73 TYR A C 1
ATOM 590 O O . TYR A 1 73 ? -4.186 9.824 -9.519 1.00 91.12 73 TYR A O 1
ATOM 598 N N . TRP A 1 74 ? -3.070 8.560 -8.047 1.00 90.56 74 TRP A N 1
ATOM 599 C CA . TRP A 1 74 ? -4.239 7.781 -7.605 1.00 90.56 74 TRP A CA 1
ATOM 600 C C . TRP A 1 74 ? -4.980 8.394 -6.414 1.00 90.56 74 TRP A C 1
ATOM 602 O O . TRP A 1 74 ? -5.672 7.655 -5.705 1.00 90.56 74 TRP A O 1
ATOM 612 N N . LYS A 1 75 ? -4.799 9.704 -6.198 1.00 92.56 75 LYS A N 1
ATOM 613 C CA . LYS A 1 75 ? -5.303 10.539 -5.098 1.00 92.56 75 LYS A CA 1
ATOM 614 C C . LYS A 1 75 ? -6.275 9.823 -4.149 1.00 92.56 75 LYS A C 1
ATOM 616 O O . LYS A 1 75 ? -7.412 9.555 -4.565 1.00 92.56 75 LYS A O 1
ATOM 621 N N . PRO A 1 76 ? -5.862 9.525 -2.900 1.00 95.88 76 PRO A N 1
ATOM 622 C CA . PRO A 1 76 ? -6.726 8.878 -1.929 1.00 95.88 76 PRO A CA 1
ATOM 623 C C . PRO A 1 76 ? -8.047 9.624 -1.736 1.00 95.88 76 PRO A C 1
ATOM 625 O O . PRO A 1 76 ? -8.101 10.851 -1.806 1.00 95.88 76 PRO A O 1
ATOM 628 N N . ARG A 1 77 ? -9.127 8.868 -1.531 1.00 96.44 77 ARG A N 1
ATOM 629 C CA . ARG A 1 77 ? -10.471 9.403 -1.289 1.00 96.44 77 ARG A CA 1
ATOM 630 C C . ARG A 1 77 ? -11.074 8.779 -0.038 1.00 96.44 77 ARG A C 1
ATOM 632 O O . ARG A 1 77 ? -10.873 7.581 0.169 1.00 96.44 77 ARG A O 1
ATOM 639 N N . PRO A 1 78 ? -11.858 9.528 0.745 1.00 96.88 78 PRO A N 1
ATOM 640 C CA . PRO A 1 78 ? -12.466 9.000 1.954 1.00 96.88 78 PRO A CA 1
ATOM 641 C C . PRO A 1 78 ? -13.496 7.919 1.620 1.00 96.88 78 PRO A C 1
ATOM 643 O O . PRO A 1 78 ? -14.339 8.062 0.728 1.00 96.88 78 PRO A O 1
ATOM 646 N N . HIS A 1 79 ? -13.444 6.816 2.357 1.00 97.38 79 HIS A N 1
ATOM 647 C CA . HIS A 1 79 ? -14.398 5.719 2.260 1.00 97.38 79 HIS A CA 1
ATOM 648 C C . HIS A 1 79 ? -14.786 5.229 3.652 1.00 97.38 79 HIS A C 1
ATOM 650 O O . HIS A 1 79 ? -13.935 4.975 4.496 1.00 97.38 79 HIS A O 1
ATOM 656 N N . ARG A 1 80 ? -16.090 5.041 3.877 1.00 97.50 80 ARG A N 1
ATOM 657 C CA . ARG A 1 80 ? -16.623 4.563 5.163 1.00 97.50 80 ARG A CA 1
ATOM 658 C C . ARG A 1 80 ? -16.091 3.170 5.501 1.00 97.50 80 ARG A C 1
ATOM 660 O O . ARG A 1 80 ? -16.238 2.249 4.685 1.00 97.50 80 ARG A O 1
ATOM 667 N N . VAL A 1 81 ? -15.594 2.994 6.725 1.00 97.94 81 VAL A N 1
ATOM 668 C CA . VAL A 1 81 ? -15.101 1.706 7.243 1.00 97.94 81 VAL A CA 1
ATOM 669 C C . VAL A 1 81 ? -16.176 0.623 7.117 1.00 97.94 81 VAL A C 1
ATOM 671 O O . VAL A 1 81 ? -15.918 -0.454 6.584 1.00 97.94 81 VAL A O 1
ATOM 674 N N . LYS A 1 82 ? -17.428 0.917 7.484 1.00 97.50 82 LYS A N 1
ATOM 675 C CA . LYS A 1 82 ? -18.555 -0.023 7.369 1.00 97.50 82 LYS A CA 1
ATOM 676 C C . LYS A 1 82 ? -18.707 -0.628 5.969 1.00 97.50 82 LYS A C 1
ATOM 678 O O . LYS A 1 82 ? -18.987 -1.819 5.850 1.00 97.50 82 LYS A O 1
ATOM 683 N N . ARG A 1 83 ? -18.479 0.151 4.902 1.00 97.19 83 ARG A N 1
ATOM 684 C CA . ARG A 1 83 ? -18.566 -0.348 3.514 1.00 97.19 83 ARG A CA 1
ATOM 685 C C . ARG A 1 83 ? -17.421 -1.304 3.175 1.00 97.19 83 ARG A C 1
ATOM 687 O O . ARG A 1 83 ? -17.645 -2.285 2.467 1.00 97.19 83 ARG A O 1
ATOM 694 N N . LEU A 1 84 ? -16.213 -1.043 3.683 1.00 96.69 84 LEU A N 1
ATOM 695 C CA . LEU A 1 84 ? -15.082 -1.968 3.566 1.00 96.69 84 LEU A CA 1
ATOM 696 C C . LEU A 1 84 ? -15.424 -3.311 4.211 1.00 96.69 84 LEU A C 1
ATOM 698 O O . LEU A 1 84 ? -15.312 -4.349 3.562 1.00 96.69 84 LEU A O 1
ATOM 702 N N . LEU A 1 85 ? -15.879 -3.275 5.464 1.00 97.50 85 LEU A N 1
ATOM 703 C CA . LEU A 1 85 ? -16.194 -4.471 6.243 1.00 97.50 85 LEU A CA 1
ATOM 704 C C . LEU A 1 85 ? -17.303 -5.301 5.584 1.00 97.50 85 LEU A C 1
ATOM 706 O O . LEU A 1 85 ? -17.139 -6.506 5.393 1.00 97.50 85 LEU A O 1
ATOM 710 N N . GLN A 1 86 ? -18.371 -4.648 5.115 1.00 96.62 86 GLN A N 1
ATOM 711 C CA . GLN A 1 86 ? -19.446 -5.292 4.350 1.00 96.62 86 GLN A CA 1
ATOM 712 C C . GLN A 1 86 ? -18.926 -6.000 3.094 1.00 96.62 86 GLN A C 1
ATOM 714 O O . GLN A 1 86 ? -19.255 -7.164 2.862 1.00 96.62 86 GLN A O 1
ATOM 719 N N . ARG A 1 87 ? -18.079 -5.333 2.298 1.00 95.25 87 ARG A N 1
ATOM 720 C CA . ARG A 1 87 ? -17.490 -5.921 1.084 1.00 95.25 87 ARG A CA 1
ATOM 721 C C . ARG A 1 87 ? -16.633 -7.148 1.395 1.00 95.25 87 ARG A C 1
ATOM 723 O O . ARG A 1 87 ? -16.614 -8.086 0.603 1.00 95.25 87 ARG A O 1
ATOM 730 N N . GLN A 1 88 ? -15.940 -7.137 2.530 1.00 94.75 88 GLN A N 1
ATOM 731 C CA . GLN A 1 88 ? -15.093 -8.242 2.983 1.00 94.75 88 GLN A CA 1
ATOM 732 C C . GLN A 1 88 ? -15.869 -9.315 3.756 1.00 94.75 88 GLN A C 1
ATOM 734 O O . GLN A 1 88 ? -15.288 -10.332 4.121 1.00 94.75 88 GLN A O 1
ATOM 739 N N . ARG A 1 89 ? -17.178 -9.119 3.978 1.00 96.25 89 ARG A N 1
ATOM 740 C CA . ARG A 1 89 ? -18.032 -9.995 4.797 1.00 96.25 89 ARG A CA 1
ATOM 741 C C . ARG A 1 89 ? -17.486 -10.178 6.220 1.00 96.25 89 ARG A C 1
ATOM 743 O O . ARG A 1 89 ? -17.574 -11.260 6.791 1.00 96.25 89 ARG A O 1
ATOM 750 N N . ILE A 1 90 ? -16.926 -9.108 6.779 1.00 97.00 90 ILE A N 1
ATOM 751 C CA . ILE A 1 90 ? -16.391 -9.046 8.142 1.00 97.00 90 ILE A CA 1
ATOM 752 C C . ILE A 1 90 ? -17.329 -8.170 8.976 1.00 97.00 90 ILE A C 1
ATOM 754 O O . ILE A 1 90 ? -17.788 -7.128 8.509 1.00 97.00 90 ILE A O 1
ATOM 758 N N . THR A 1 91 ? -17.634 -8.576 10.208 1.00 97.44 91 THR A N 1
ATOM 759 C CA . THR A 1 91 ? -18.444 -7.763 11.127 1.00 97.44 91 THR A CA 1
ATOM 760 C C . THR A 1 91 ? -17.557 -6.774 11.896 1.00 97.44 91 THR A C 1
ATOM 762 O O . THR A 1 91 ? -16.404 -7.099 12.187 1.00 97.44 91 THR A O 1
ATOM 765 N N . PRO A 1 92 ? -18.063 -5.583 12.279 1.00 97.81 92 PRO A N 1
ATOM 766 C CA . PRO A 1 92 ? -17.324 -4.674 13.161 1.00 97.81 92 PRO A CA 1
ATOM 767 C C . PRO A 1 92 ? -16.897 -5.346 14.471 1.00 97.81 92 PRO A C 1
ATOM 769 O O . PRO A 1 92 ? -15.769 -5.164 14.913 1.00 97.81 92 PRO A O 1
ATOM 772 N N . HIS A 1 93 ? -17.764 -6.193 15.038 1.00 97.38 93 HIS A N 1
ATOM 773 C CA . HIS A 1 93 ? -17.465 -6.962 16.245 1.00 97.38 93 HIS A CA 1
ATOM 774 C C . HIS A 1 93 ? -16.236 -7.867 16.079 1.00 97.38 93 HIS A C 1
ATOM 776 O O . HIS A 1 93 ? -15.347 -7.813 16.918 1.00 97.38 93 HIS A O 1
ATOM 782 N N . ALA A 1 94 ? -16.124 -8.611 14.971 1.00 97.69 94 ALA A N 1
ATOM 783 C CA . ALA A 1 94 ? -14.967 -9.475 14.723 1.00 97.69 94 ALA A CA 1
ATOM 784 C C . ALA A 1 94 ? -13.654 -8.683 14.595 1.00 97.69 94 ALA A C 1
ATOM 786 O O . ALA A 1 94 ? -12.597 -9.166 14.993 1.00 97.69 94 ALA A O 1
ATOM 787 N N . VAL A 1 95 ? -13.708 -7.462 14.048 1.00 98.19 95 VAL A N 1
ATOM 788 C CA . VAL A 1 95 ? -12.545 -6.561 14.007 1.00 98.19 95 VAL A CA 1
ATOM 789 C C . VAL A 1 95 ? -12.168 -6.104 15.413 1.00 98.19 95 VAL A C 1
ATOM 791 O O . VAL A 1 95 ? -10.990 -6.164 15.757 1.00 98.19 95 VAL A O 1
ATOM 794 N N . ARG A 1 96 ? -13.149 -5.678 16.222 1.00 97.88 96 ARG A N 1
ATOM 795 C CA . ARG A 1 96 ? -12.909 -5.254 17.610 1.00 97.88 96 ARG A CA 1
ATOM 796 C C . ARG A 1 96 ? -12.329 -6.382 18.445 1.00 97.88 96 ARG A C 1
ATOM 798 O O . ARG A 1 96 ? -11.303 -6.169 19.066 1.00 97.88 96 ARG A O 1
ATOM 805 N N . GLU A 1 97 ? -12.943 -7.562 18.420 1.00 97.88 97 GLU A N 1
ATOM 806 C CA . GLU A 1 97 ? -12.482 -8.744 19.155 1.00 97.88 97 GLU A CA 1
ATOM 807 C C . GLU A 1 97 ? -11.034 -9.089 18.779 1.00 97.88 97 GLU A C 1
ATOM 809 O O . GLU A 1 97 ? -10.160 -9.137 19.640 1.00 97.88 97 GLU A O 1
ATOM 814 N N . PHE A 1 98 ? -10.744 -9.198 17.476 1.00 98.06 98 PHE A N 1
ATOM 815 C CA . PHE A 1 98 ? -9.397 -9.496 16.988 1.00 98.06 98 PHE A CA 1
ATOM 816 C C . PHE A 1 98 ? -8.347 -8.470 17.439 1.00 98.06 98 PHE A C 1
ATOM 818 O O . PHE A 1 98 ? -7.220 -8.842 17.763 1.00 98.06 98 PHE A O 1
ATOM 825 N N . LEU A 1 99 ? -8.679 -7.178 17.413 1.00 98.06 99 LEU A N 1
ATOM 826 C CA . LEU A 1 99 ? -7.752 -6.115 17.801 1.00 98.06 99 LEU A CA 1
ATOM 827 C C . LEU A 1 99 ? -7.602 -6.002 19.321 1.00 98.06 99 LEU A C 1
ATOM 829 O O . LEU A 1 99 ? -6.479 -5.843 19.801 1.00 98.06 99 LEU A O 1
ATOM 833 N N . HIS A 1 100 ? -8.695 -6.170 20.063 1.00 97.25 100 HIS A N 1
ATOM 834 C CA . HIS A 1 100 ? -8.717 -6.179 21.522 1.00 97.25 100 HIS A CA 1
ATOM 835 C C . HIS A 1 100 ? -7.832 -7.298 22.083 1.00 97.25 100 HIS A C 1
ATOM 837 O O . HIS A 1 100 ? -6.986 -7.038 22.937 1.00 97.25 100 HIS A O 1
ATOM 843 N N . ASP A 1 101 ? -7.916 -8.511 21.524 1.00 97.38 101 ASP A N 1
ATOM 844 C CA . ASP A 1 101 ? -7.050 -9.645 21.891 1.00 97.38 101 ASP A CA 1
ATOM 845 C C . ASP A 1 101 ? -5.551 -9.358 21.691 1.00 97.38 101 ASP A C 1
ATOM 847 O O . ASP A 1 101 ? -4.682 -10.012 22.274 1.00 97.38 101 ASP A O 1
ATOM 851 N N . LEU A 1 102 ? -5.225 -8.373 20.852 1.00 97.56 102 LEU A N 1
ATOM 852 C CA . LEU A 1 102 ? -3.863 -7.940 20.550 1.00 97.56 102 LEU A CA 1
ATOM 853 C C . LEU A 1 102 ? -3.483 -6.633 21.262 1.00 97.56 102 LEU A C 1
ATOM 855 O O . LEU A 1 102 ? -2.377 -6.132 21.048 1.00 97.56 102 LEU A O 1
ATOM 859 N N . GLY A 1 103 ? -4.362 -6.111 22.122 1.00 96.81 103 GLY A N 1
ATOM 860 C CA . GLY A 1 103 ? -4.155 -4.893 22.902 1.00 96.81 103 GLY A CA 1
ATOM 861 C C . GLY A 1 103 ? -4.290 -3.600 22.099 1.00 96.81 103 GLY A C 1
ATOM 862 O O . GLY A 1 103 ? -3.662 -2.607 22.463 1.00 96.81 103 GLY A O 1
ATOM 863 N N . VAL A 1 104 ? -5.045 -3.617 20.997 1.00 97.62 104 VAL A N 1
ATOM 864 C CA . VAL A 1 104 ? -5.391 -2.425 20.212 1.00 97.62 104 VAL A CA 1
ATOM 865 C C . VAL A 1 104 ? -6.859 -2.089 20.447 1.00 97.62 104 VAL A C 1
ATOM 867 O O . VAL A 1 104 ? -7.745 -2.851 20.064 1.00 97.62 104 VAL A O 1
ATOM 870 N N . GLU A 1 105 ? -7.112 -0.922 21.028 1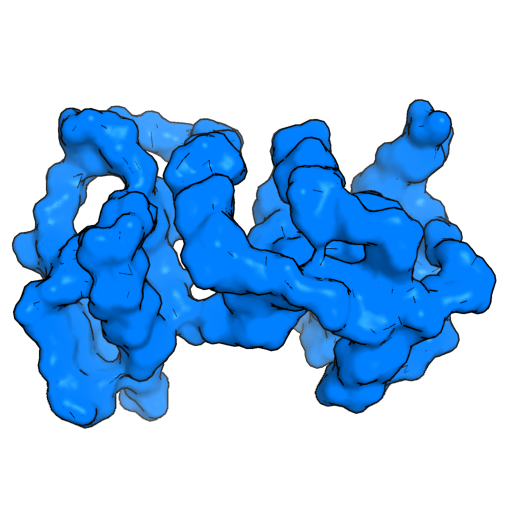.00 95.94 105 GLU A N 1
ATOM 871 C CA . GLU A 1 105 ? -8.457 -0.374 21.177 1.00 95.94 105 GLU A CA 1
ATOM 872 C C . GLU A 1 105 ? -8.761 0.561 20.003 1.00 95.94 105 GLU A C 1
ATOM 874 O O . GLU A 1 105 ? -7.917 1.351 19.584 1.00 95.94 105 GLU A O 1
ATOM 879 N N . LEU A 1 106 ? -9.958 0.431 19.432 1.00 95.75 106 LEU A N 1
ATOM 880 C CA . LEU A 1 106 ? -10.466 1.335 18.401 1.00 95.75 106 LEU A CA 1
ATOM 881 C C . LEU A 1 106 ? -11.520 2.264 19.012 1.00 95.75 106 LEU A C 1
ATOM 883 O O . LEU A 1 106 ? -12.202 1.843 19.947 1.00 95.75 106 LEU A O 1
ATOM 887 N N . PRO A 1 107 ? -11.745 3.458 18.434 1.00 95.12 107 PRO A N 1
ATOM 888 C CA . PRO A 1 107 ? -12.865 4.311 18.818 1.00 95.12 107 PRO A CA 1
ATOM 889 C C . PRO A 1 107 ? -14.211 3.563 18.805 1.00 95.12 107 PRO A C 1
ATOM 891 O O . PRO A 1 107 ? -14.457 2.697 17.955 1.00 95.12 107 PRO A O 1
ATOM 894 N N . ASP A 1 108 ? -15.113 3.922 19.720 1.00 91.38 108 ASP A N 1
ATOM 895 C CA . ASP A 1 108 ? -16.414 3.257 19.895 1.00 91.38 108 ASP A CA 1
ATOM 896 C C . ASP A 1 108 ? -17.302 3.278 18.650 1.00 91.38 108 ASP A C 1
ATOM 898 O O . ASP A 1 108 ? -18.133 2.392 18.501 1.00 91.38 108 ASP A O 1
ATOM 902 N N . ASP A 1 109 ? -17.088 4.199 17.710 1.00 92.88 109 ASP A N 1
ATOM 903 C CA . ASP A 1 109 ? -17.852 4.282 16.458 1.00 92.88 109 ASP A CA 1
ATOM 904 C C . ASP A 1 109 ? -16.962 4.188 15.203 1.00 92.88 109 ASP A C 1
ATOM 906 O O . ASP A 1 109 ? -17.242 4.790 14.161 1.00 92.88 109 ASP A O 1
ATOM 910 N N . PHE A 1 110 ? -15.845 3.444 15.286 1.00 96.56 110 PHE A N 1
ATOM 911 C CA . PHE A 1 110 ? -14.864 3.362 14.194 1.00 96.56 110 PHE A CA 1
ATOM 912 C C . PHE A 1 110 ? -15.480 2.899 12.864 1.00 96.56 110 PHE A C 1
ATOM 914 O O . PHE A 1 110 ? -15.005 3.292 11.802 1.00 96.56 110 PHE A O 1
ATOM 921 N N . GLU A 1 111 ? -16.529 2.071 12.876 1.00 96.12 111 GLU A N 1
ATOM 922 C CA . GLU A 1 111 ? -17.192 1.619 11.653 1.00 96.12 111 GLU A CA 1
ATOM 923 C C . GLU A 1 111 ? -17.853 2.759 10.869 1.00 96.12 111 GLU A C 1
ATOM 925 O O . GLU A 1 111 ? -17.996 2.658 9.644 1.00 96.12 111 GLU A O 1
ATOM 930 N N . ASN A 1 112 ? -18.246 3.837 11.547 1.00 95.62 112 ASN A N 1
ATOM 931 C CA . ASN A 1 112 ? -18.847 4.999 10.915 1.00 95.62 112 ASN A CA 1
ATOM 932 C C . ASN A 1 112 ? -17.796 6.013 10.459 1.00 95.62 112 ASN A C 1
ATOM 934 O O . ASN A 1 112 ? -18.110 6.802 9.571 1.00 95.62 112 ASN A O 1
ATOM 938 N N . ALA A 1 113 ? -16.558 5.955 10.951 1.00 97.06 113 ALA A N 1
ATOM 939 C CA . ALA A 1 113 ? -15.455 6.771 10.446 1.00 97.06 113 ALA A CA 1
ATOM 940 C C . ALA A 1 113 ? -15.116 6.456 8.974 1.00 97.06 113 ALA A C 1
ATOM 942 O O . ALA A 1 113 ? -15.588 5.471 8.376 1.00 97.06 113 ALA A O 1
ATOM 943 N N . THR A 1 114 ? -14.299 7.311 8.361 1.00 98.06 114 THR A N 1
ATOM 944 C CA . THR A 1 114 ? -13.722 7.051 7.040 1.00 98.06 114 THR A CA 1
ATOM 945 C C . THR A 1 114 ? -12.269 6.597 7.136 1.00 98.06 114 THR A C 1
ATOM 947 O O . THR A 1 114 ? -11.635 6.624 8.188 1.00 98.06 114 THR A O 1
ATOM 950 N N . LEU A 1 115 ? -11.763 6.055 6.035 1.00 96.75 115 LEU A N 1
ATOM 951 C CA . LEU A 1 115 ? -10.335 5.945 5.809 1.00 96.75 115 LEU A CA 1
ATOM 952 C C . LEU A 1 115 ? -10.018 6.223 4.331 1.00 96.75 115 LEU A C 1
ATOM 954 O O . LEU A 1 115 ? -10.860 5.942 3.462 1.00 96.75 115 LEU A O 1
ATOM 958 N N . PRO A 1 116 ? -8.805 6.693 4.012 1.00 97.69 116 PRO A N 1
ATOM 959 C CA . PRO A 1 116 ? -8.403 6.969 2.642 1.00 97.69 116 PRO A CA 1
ATOM 960 C C . PRO A 1 116 ? -8.286 5.677 1.830 1.00 97.69 116 PRO A C 1
ATOM 962 O O . PRO A 1 116 ? -7.569 4.740 2.193 1.00 97.69 116 PRO A O 1
ATOM 965 N N . PHE A 1 117 ? -8.970 5.619 0.693 1.00 97.56 117 PHE A N 1
ATOM 966 C CA . PHE A 1 117 ? -8.852 4.555 -0.301 1.00 97.56 117 PHE A CA 1
ATOM 967 C C . PHE A 1 117 ? -8.130 5.057 -1.536 1.00 97.56 117 PHE A C 1
ATOM 969 O O . PHE A 1 117 ? -8.405 6.143 -2.035 1.00 97.56 117 PHE A O 1
ATOM 976 N N . SER A 1 118 ? -7.265 4.215 -2.081 1.00 96.06 118 SER A N 1
ATOM 977 C CA . SER A 1 118 ? -6.565 4.458 -3.337 1.00 96.06 118 SER A CA 1
ATOM 978 C C . SER A 1 118 ? -6.349 3.118 -4.047 1.00 96.06 118 SER A C 1
ATOM 980 O O . SER A 1 118 ? -7.128 2.178 -3.874 1.00 96.06 118 SER A O 1
ATOM 982 N N . MET A 1 119 ? -5.293 3.016 -4.845 1.00 95.06 119 MET A N 1
ATOM 983 C CA . MET A 1 119 ? -4.782 1.787 -5.436 1.00 95.06 119 MET A CA 1
ATOM 984 C C . MET A 1 119 ? -3.517 1.369 -4.671 1.00 95.06 119 MET A C 1
ATOM 986 O O . MET A 1 119 ? -2.424 1.617 -5.162 1.00 95.06 119 MET A O 1
ATOM 990 N N . PRO A 1 120 ? -3.581 0.812 -3.448 1.00 94.88 120 PRO A N 1
ATOM 991 C CA . PRO A 1 120 ? -2.375 0.445 -2.714 1.00 94.88 120 PRO A CA 1
ATOM 992 C C . PRO A 1 120 ? -1.464 -0.497 -3.512 1.00 94.88 120 PRO A C 1
ATOM 994 O O . PRO A 1 120 ? -1.931 -1.452 -4.137 1.00 94.88 120 PRO A O 1
ATOM 997 N N . TYR A 1 121 ? -0.154 -0.245 -3.462 1.00 94.19 121 TYR A N 1
ATOM 998 C CA . TYR A 1 121 ? 0.824 -1.208 -3.953 1.00 94.19 121 TYR A CA 1
ATOM 999 C C . TYR A 1 121 ? 0.953 -2.357 -2.951 1.00 94.19 121 TYR A C 1
ATOM 1001 O O . TYR A 1 121 ? 1.349 -2.154 -1.804 1.00 94.19 121 TYR A O 1
ATOM 1009 N N . LEU A 1 122 ? 0.589 -3.565 -3.377 1.00 92.38 122 LEU A N 1
ATOM 1010 C CA . LEU A 1 122 ? 0.526 -4.746 -2.510 1.00 92.38 122 LEU A CA 1
ATOM 1011 C C . LEU A 1 122 ? 1.638 -5.763 -2.788 1.00 92.38 12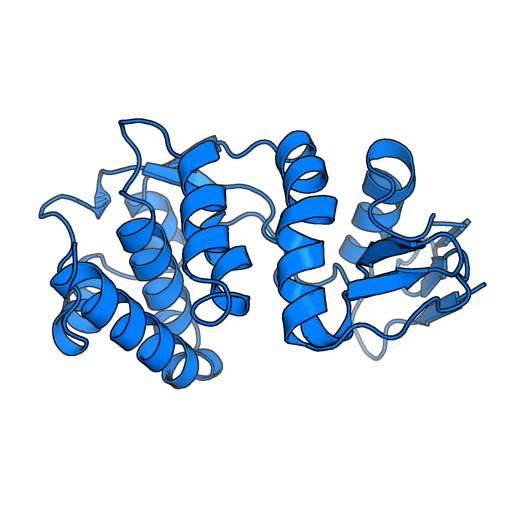2 LEU A C 1
ATOM 1013 O O . LEU A 1 122 ? 1.653 -6.821 -2.156 1.00 92.38 122 LEU A O 1
ATOM 1017 N N . GLY A 1 123 ? 2.568 -5.428 -3.684 1.00 90.81 123 GLY A N 1
ATOM 1018 C CA . GLY A 1 123 ? 3.726 -6.240 -4.038 1.00 90.81 123 GLY A CA 1
ATOM 1019 C C . GLY A 1 123 ? 4.786 -6.320 -2.933 1.00 90.81 123 GLY A C 1
ATOM 1020 O O . GLY A 1 123 ? 4.670 -5.763 -1.834 1.00 90.81 123 GLY A O 1
ATOM 1021 N N . ASN A 1 124 ? 5.845 -7.083 -3.168 1.00 91.56 124 ASN A N 1
ATOM 1022 C CA . ASN A 1 124 ? 6.996 -7.167 -2.284 1.00 91.56 124 ASN A CA 1
ATOM 1023 C C . ASN A 1 124 ? 8.033 -6.087 -2.608 1.00 91.56 124 ASN A C 1
ATOM 1025 O O . ASN A 1 124 ? 9.035 -6.357 -3.264 1.00 91.56 124 ASN A O 1
ATOM 1029 N N . ILE A 1 125 ? 7.870 -4.901 -2.011 1.00 92.50 125 ILE A N 1
ATOM 1030 C CA . ILE A 1 125 ? 8.787 -3.751 -2.151 1.00 92.50 125 ILE A CA 1
ATOM 1031 C C . ILE A 1 125 ? 10.263 -4.152 -1.963 1.00 92.50 125 ILE A C 1
ATOM 1033 O O . ILE A 1 125 ? 11.142 -3.664 -2.665 1.00 92.50 125 ILE A O 1
ATOM 1037 N N . ARG A 1 126 ? 10.575 -5.105 -1.073 1.00 89.44 126 ARG A N 1
ATOM 1038 C CA . ARG A 1 126 ? 11.965 -5.548 -0.843 1.00 89.44 126 ARG A CA 1
ATOM 1039 C C . ARG A 1 126 ? 12.579 -6.267 -2.051 1.00 89.44 126 ARG A C 1
ATOM 1041 O O . ARG A 1 126 ? 13.803 -6.281 -2.195 1.00 89.44 126 ARG A O 1
ATOM 1048 N N . LYS A 1 127 ? 11.759 -6.891 -2.892 1.00 90.25 127 LYS A N 1
ATOM 1049 C CA . LYS A 1 127 ? 12.182 -7.581 -4.118 1.00 90.25 127 LYS A CA 1
ATOM 1050 C C . LYS A 1 127 ? 12.004 -6.701 -5.349 1.00 90.25 127 LYS A C 1
ATOM 1052 O O . LYS A 1 127 ? 12.896 -6.659 -6.182 1.00 90.25 127 LYS A O 1
ATOM 1057 N N . GLU A 1 128 ? 10.897 -5.979 -5.398 1.00 93.25 128 GLU A N 1
ATOM 1058 C CA . GLU A 1 128 ? 10.376 -5.348 -6.611 1.00 93.25 128 GLU A CA 1
ATOM 1059 C C . GLU A 1 128 ? 10.788 -3.875 -6.742 1.00 93.25 128 GLU A C 1
ATOM 1061 O O . GLU A 1 128 ? 10.709 -3.311 -7.826 1.00 93.25 128 GLU A O 1
ATOM 1066 N N . CYS A 1 129 ? 11.286 -3.255 -5.665 1.00 94.75 129 CYS A N 1
ATOM 1067 C CA . CYS A 1 129 ? 11.926 -1.941 -5.709 1.00 94.75 129 CYS A CA 1
ATOM 1068 C C . CYS A 1 129 ? 13.427 -2.084 -6.007 1.00 94.75 129 CYS A C 1
ATOM 1070 O O . CYS A 1 129 ? 14.124 -2.899 -5.380 1.00 94.75 129 CYS A O 1
ATOM 1072 N N . PHE A 1 130 ? 13.939 -1.282 -6.937 1.00 94.00 130 PHE A N 1
ATOM 1073 C CA . PHE A 1 130 ? 15.359 -1.220 -7.283 1.00 94.00 130 PHE A CA 1
ATOM 1074 C C . PHE A 1 130 ? 15.769 0.189 -7.723 1.00 94.00 130 PHE A C 1
ATOM 1076 O O . PHE A 1 130 ? 14.923 1.029 -8.018 1.00 94.00 130 PHE A O 1
ATOM 1083 N N . GLN A 1 131 ? 17.078 0.439 -7.758 1.00 94.31 131 GLN A N 1
ATOM 1084 C CA . GLN A 1 131 ? 17.653 1.670 -8.288 1.00 94.31 131 GLN A CA 1
ATOM 1085 C C . GLN A 1 131 ? 18.327 1.382 -9.633 1.00 94.31 131 GLN A C 1
ATOM 1087 O O . GLN A 1 131 ? 19.042 0.383 -9.754 1.00 94.31 131 GLN A O 1
ATOM 1092 N N . ASP A 1 132 ? 18.093 2.225 -10.637 1.00 93.19 132 ASP A N 1
ATOM 1093 C CA . ASP A 1 132 ? 18.802 2.142 -11.916 1.00 93.19 132 ASP A CA 1
ATOM 1094 C C . ASP A 1 132 ? 20.182 2.824 -11.863 1.00 93.19 132 ASP A C 1
ATOM 1096 O O . ASP A 1 132 ? 20.528 3.493 -10.886 1.00 93.19 132 ASP A O 1
ATOM 1100 N N . ALA A 1 133 ? 20.991 2.649 -12.911 1.00 91.81 133 ALA A N 1
ATOM 1101 C CA . ALA A 1 133 ? 22.325 3.248 -13.021 1.00 91.81 133 ALA A CA 1
ATOM 1102 C C . ALA A 1 133 ? 22.325 4.790 -12.948 1.00 91.81 133 ALA A C 1
ATOM 1104 O O . ALA A 1 133 ? 23.329 5.385 -12.564 1.00 91.81 133 ALA A O 1
ATOM 1105 N N . ALA A 1 134 ? 21.196 5.439 -13.256 1.00 89.69 134 ALA A N 1
ATOM 1106 C CA . ALA A 1 134 ? 21.013 6.885 -13.127 1.00 89.69 134 ALA A CA 1
ATOM 1107 C C . ALA A 1 134 ? 20.579 7.315 -11.710 1.00 89.69 134 ALA A C 1
ATOM 1109 O O . ALA A 1 134 ? 20.315 8.493 -11.472 1.00 89.69 134 ALA A O 1
ATOM 1110 N N . GLY A 1 135 ? 20.484 6.379 -10.762 1.00 88.69 135 GLY A N 1
ATOM 1111 C CA . GLY A 1 135 ? 20.092 6.652 -9.383 1.00 88.69 135 GLY A CA 1
ATOM 1112 C C . GLY A 1 135 ? 18.580 6.759 -9.168 1.00 88.69 135 GLY A C 1
ATOM 1113 O O . GLY A 1 135 ? 18.149 7.071 -8.055 1.00 88.69 135 GLY A O 1
ATOM 1114 N N . ARG A 1 136 ? 17.753 6.482 -10.183 1.00 90.44 136 ARG A N 1
ATOM 1115 C CA . ARG A 1 136 ? 16.292 6.548 -10.066 1.00 90.44 136 ARG A CA 1
ATOM 1116 C C . ARG A 1 136 ? 15.764 5.298 -9.385 1.00 90.44 136 ARG A C 1
ATOM 1118 O O . ARG A 1 136 ? 16.109 4.183 -9.771 1.00 90.44 136 ARG A O 1
ATOM 1125 N N . THR A 1 137 ? 14.893 5.486 -8.400 1.00 93.75 137 THR A N 1
ATOM 1126 C CA . THR A 1 137 ? 14.144 4.377 -7.806 1.00 93.75 137 THR A CA 1
ATOM 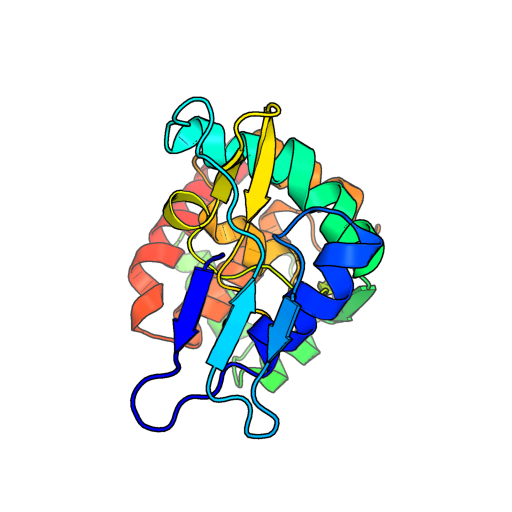1127 C C . THR A 1 137 ? 12.989 4.003 -8.728 1.00 93.75 137 THR A C 1
ATOM 1129 O O . THR A 1 137 ? 12.221 4.870 -9.144 1.00 93.75 137 THR A O 1
ATOM 1132 N N . LEU A 1 138 ? 12.863 2.714 -9.024 1.00 94.50 138 LEU A N 1
ATOM 1133 C CA . LEU A 1 138 ? 11.798 2.127 -9.825 1.00 94.50 138 LEU A CA 1
ATOM 1134 C C . LEU A 1 138 ? 11.163 0.966 -9.067 1.00 94.50 138 LEU A C 1
ATOM 1136 O O . LEU A 1 138 ? 11.802 0.316 -8.235 1.00 94.50 138 LEU A O 1
ATOM 1140 N N . ILE A 1 139 ? 9.904 0.691 -9.385 1.00 95.00 139 ILE A N 1
ATOM 1141 C CA . ILE A 1 139 ? 9.166 -0.448 -8.855 1.00 95.00 139 ILE A CA 1
ATOM 1142 C C . ILE A 1 139 ? 8.424 -1.186 -9.976 1.00 95.00 139 ILE A C 1
ATOM 1144 O O . ILE A 1 139 ? 8.002 -0.581 -10.968 1.00 95.00 139 ILE A O 1
ATOM 1148 N N . VAL A 1 140 ? 8.323 -2.506 -9.848 1.00 94.44 140 VAL A N 1
ATOM 1149 C CA . VAL A 1 140 ? 7.728 -3.423 -10.839 1.00 94.44 140 VAL A CA 1
ATOM 1150 C C . VAL A 1 140 ? 6.721 -4.366 -10.178 1.00 94.44 140 VAL A C 1
ATOM 1152 O O . VAL A 1 140 ? 6.452 -4.239 -8.987 1.00 94.44 140 VAL A O 1
ATOM 1155 N N . ASP A 1 141 ? 6.164 -5.303 -10.946 1.00 93.50 141 ASP A N 1
ATOM 1156 C CA . ASP A 1 141 ? 5.232 -6.338 -10.482 1.00 93.50 141 ASP A CA 1
ATOM 1157 C C . ASP A 1 141 ? 3.959 -5.767 -9.842 1.00 93.50 141 ASP A C 1
ATOM 1159 O O . ASP A 1 141 ? 3.677 -5.890 -8.651 1.00 93.50 141 ASP A O 1
ATOM 1163 N N . TRP A 1 142 ? 3.128 -5.152 -10.677 1.00 93.00 142 TRP A N 1
ATOM 1164 C CA . TRP A 1 142 ? 1.909 -4.464 -10.265 1.00 93.00 142 TRP A CA 1
ATOM 1165 C C . TRP A 1 142 ? 0.647 -5.349 -10.256 1.00 93.00 142 TRP A C 1
ATOM 1167 O O . TRP A 1 142 ? -0.482 -4.850 -10.241 1.00 93.00 142 TRP A O 1
ATOM 1177 N N . GLU A 1 143 ? 0.806 -6.671 -10.284 1.00 89.94 143 GLU A N 1
ATOM 1178 C CA . GLU A 1 143 ? -0.287 -7.646 -10.451 1.00 89.94 143 GLU A CA 1
ATOM 1179 C C . GLU A 1 143 ? -1.315 -7.621 -9.310 1.00 89.94 143 GLU A C 1
ATOM 1181 O O . GLU A 1 143 ? -2.514 -7.855 -9.520 1.00 89.94 143 GLU A O 1
ATOM 1186 N N . ASP A 1 144 ? -0.852 -7.289 -8.107 1.00 89.69 144 ASP A N 1
ATOM 1187 C CA . ASP A 1 144 ? -1.667 -7.291 -6.895 1.00 89.69 144 ASP A CA 1
ATOM 1188 C C . ASP A 1 144 ? -2.373 -5.958 -6.628 1.00 89.69 144 ASP A C 1
ATOM 1190 O O . ASP A 1 144 ? -3.176 -5.864 -5.693 1.00 89.69 144 ASP A O 1
ATOM 1194 N N . VAL A 1 145 ? -2.122 -4.927 -7.441 1.00 90.88 145 VAL A N 1
ATOM 1195 C CA . VAL A 1 145 ? -2.741 -3.617 -7.237 1.00 90.88 145 VAL A CA 1
ATOM 1196 C C . VAL A 1 145 ? -4.247 -3.687 -7.471 1.00 90.88 145 VAL A C 1
ATOM 1198 O O . VAL A 1 145 ? -4.749 -4.161 -8.494 1.00 90.88 145 VAL A O 1
ATOM 1201 N N . ARG A 1 146 ? -4.991 -3.173 -6.496 1.00 92.75 146 ARG A N 1
ATOM 1202 C CA . ARG A 1 146 ? -6.452 -3.111 -6.494 1.00 92.75 146 ARG A CA 1
ATOM 1203 C C . ARG A 1 146 ? -6.908 -1.930 -5.662 1.00 92.75 146 ARG A C 1
ATOM 1205 O O . ARG A 1 146 ? -6.168 -1.469 -4.803 1.00 92.75 146 ARG A O 1
ATOM 1212 N N . THR A 1 147 ? -8.147 -1.497 -5.862 1.00 94.56 147 THR A N 1
ATOM 1213 C CA . THR A 1 147 ? -8.734 -0.460 -5.014 1.00 94.56 147 THR A CA 1
ATOM 1214 C C . THR A 1 147 ? -8.901 -0.974 -3.590 1.00 94.56 147 THR A C 1
ATOM 1216 O O . THR A 1 147 ? -9.532 -2.016 -3.382 1.00 94.56 147 THR A O 1
ATOM 1219 N N . GLY A 1 148 ? -8.378 -0.226 -2.625 1.00 95.81 148 GLY A N 1
ATOM 1220 C CA . GLY A 1 148 ? -8.395 -0.589 -1.215 1.00 95.81 148 GLY A CA 1
ATOM 1221 C C . GLY A 1 148 ? -7.862 0.525 -0.312 1.00 95.81 148 GLY A C 1
ATOM 1222 O O . GLY A 1 148 ? -7.487 1.590 -0.811 1.00 95.81 148 GLY A O 1
ATOM 1223 N N . PRO A 1 149 ? -7.829 0.279 1.007 1.00 97.19 149 PRO A N 1
ATOM 1224 C CA . PRO A 1 149 ? -7.259 1.196 1.989 1.00 97.19 149 PRO A CA 1
ATOM 1225 C C . PRO A 1 149 ? -5.826 1.606 1.635 1.00 97.19 149 PRO A C 1
ATOM 1227 O O . PRO A 1 149 ? -4.998 0.744 1.341 1.00 97.19 149 PRO A O 1
ATOM 1230 N N . LEU A 1 150 ? -5.491 2.892 1.739 1.00 97.06 150 LEU A N 1
ATOM 1231 C CA . LEU A 1 150 ? -4.112 3.375 1.598 1.00 97.06 150 LEU A CA 1
ATOM 1232 C C . LEU A 1 150 ? -3.173 2.644 2.567 1.00 97.06 150 LEU A C 1
ATOM 1234 O O . LEU A 1 150 ? -2.134 2.116 2.162 1.00 97.06 150 LEU A O 1
ATOM 1238 N N . ALA A 1 151 ? -3.604 2.536 3.827 1.00 97.69 151 ALA A N 1
ATOM 1239 C CA . ALA A 1 151 ? -2.887 1.848 4.893 1.00 97.69 151 ALA A CA 1
ATOM 1240 C C . ALA A 1 151 ? -2.567 0.379 4.552 1.00 97.69 151 ALA A C 1
ATOM 1242 O O . ALA A 1 151 ? -1.538 -0.132 4.990 1.00 97.69 151 ALA A O 1
ATOM 1243 N N . GLU A 1 152 ? -3.370 -0.288 3.708 1.00 96.44 152 GLU A N 1
ATOM 1244 C CA . GLU A 1 152 ? -3.124 -1.671 3.275 1.00 96.44 152 GLU A CA 1
ATOM 1245 C C . GLU A 1 152 ? -1.765 -1.819 2.568 1.00 96.44 152 GLU A C 1
ATOM 1247 O O . GLU A 1 152 ? -1.032 -2.779 2.819 1.00 96.44 152 GLU A O 1
ATOM 1252 N N . GLY A 1 153 ? -1.398 -0.843 1.730 1.00 94.75 153 GLY A N 1
ATOM 1253 C CA . GLY A 1 153 ? -0.105 -0.816 1.038 1.00 94.75 153 GLY A CA 1
ATOM 1254 C C . GLY A 1 153 ? 1.075 -0.562 1.976 1.00 94.75 153 GLY A C 1
ATOM 1255 O O . GLY A 1 153 ? 2.195 -0.996 1.710 1.00 94.75 153 GLY A O 1
ATOM 1256 N N . MET A 1 154 ? 0.825 0.086 3.113 1.00 96.31 154 MET A N 1
ATOM 1257 C CA . MET A 1 154 ? 1.865 0.460 4.073 1.00 96.31 154 MET A CA 1
ATOM 1258 C C . MET A 1 154 ? 2.161 -0.636 5.101 1.00 96.31 154 MET A C 1
ATOM 1260 O O . MET A 1 154 ? 3.253 -0.673 5.672 1.00 96.31 154 MET A O 1
ATOM 1264 N N . LEU A 1 155 ? 1.255 -1.608 5.272 1.00 95.81 155 LEU A N 1
ATOM 1265 C CA . LEU A 1 155 ? 1.439 -2.744 6.184 1.00 95.81 155 LEU A CA 1
ATOM 1266 C C . LEU A 1 155 ? 2.718 -3.541 5.911 1.00 95.81 155 LEU A C 1
ATOM 1268 O O . LEU A 1 155 ? 3.177 -4.262 6.790 1.00 95.81 155 LEU A O 1
ATOM 1272 N N . ARG A 1 156 ? 3.276 -3.494 4.692 1.00 91.19 156 ARG A N 1
ATOM 1273 C CA . ARG A 1 156 ? 4.533 -4.179 4.327 1.00 91.19 156 ARG A CA 1
ATOM 1274 C C . ARG A 1 156 ? 5.796 -3.470 4.808 1.00 91.19 156 ARG A C 1
ATOM 1276 O O . ARG A 1 156 ? 6.826 -4.130 4.932 1.00 91.19 156 ARG A O 1
ATOM 1283 N N . LEU A 1 157 ? 5.696 -2.177 5.088 1.00 95.19 157 LEU A N 1
ATOM 1284 C CA . LEU A 1 157 ? 6.794 -1.323 5.534 1.00 95.19 157 LEU A CA 1
ATOM 1285 C C . LEU A 1 157 ? 6.754 -1.096 7.045 1.00 95.19 157 LEU A C 1
ATOM 1287 O O . LEU A 1 157 ? 7.799 -0.962 7.677 1.00 95.19 157 LEU A O 1
ATOM 1291 N N . TYR A 1 158 ? 5.564 -1.135 7.640 1.00 95.56 158 TYR A N 1
ATOM 1292 C CA . TYR A 1 158 ? 5.400 -1.149 9.086 1.00 95.56 158 TYR A CA 1
ATOM 1293 C C . TYR A 1 158 ? 5.738 -2.546 9.660 1.00 95.56 158 TYR A C 1
ATOM 1295 O O . TYR A 1 158 ? 5.340 -3.560 9.073 1.00 95.56 158 TYR A O 1
ATOM 1303 N N . PRO A 1 159 ? 6.461 -2.660 10.792 1.00 94.81 159 PRO A N 1
ATOM 1304 C CA . PRO A 1 159 ? 6.935 -1.595 11.690 1.00 94.81 159 PRO A CA 1
ATOM 1305 C C . PRO A 1 159 ? 8.349 -1.065 11.382 1.00 94.81 159 PRO A C 1
ATOM 1307 O O . PRO A 1 159 ? 8.817 -0.161 12.061 1.00 94.81 159 PRO A O 1
ATOM 1310 N N . GLU A 1 160 ? 9.054 -1.617 10.389 1.00 94.38 160 GLU A N 1
ATOM 1311 C CA . GLU A 1 160 ? 10.459 -1.271 10.094 1.00 94.38 160 GLU A CA 1
ATOM 1312 C C . GLU A 1 160 ? 10.661 0.219 9.760 1.00 94.38 160 GLU A C 1
ATOM 1314 O O . GLU A 1 160 ? 11.701 0.787 10.091 1.00 94.38 160 GLU A O 1
ATOM 1319 N N . HIS A 1 161 ? 9.649 0.838 9.148 1.00 95.75 161 HIS A N 1
ATOM 1320 C CA . HIS A 1 161 ? 9.586 2.257 8.788 1.00 95.75 161 HIS A CA 1
ATOM 1321 C C . HIS A 1 161 ? 8.412 2.953 9.486 1.00 95.75 161 HIS A C 1
ATOM 1323 O O . HIS A 1 161 ? 7.618 3.627 8.837 1.00 95.75 161 HIS A O 1
ATOM 1329 N N . ALA A 1 162 ? 8.214 2.694 10.784 1.00 95.38 162 ALA A N 1
ATOM 1330 C CA . ALA A 1 162 ? 7.019 3.138 11.504 1.00 95.38 162 ALA A CA 1
ATOM 1331 C C . ALA A 1 162 ? 6.769 4.650 11.388 1.00 95.38 162 ALA A C 1
ATOM 1333 O O . ALA A 1 162 ? 5.662 5.040 11.029 1.00 95.38 162 ALA A O 1
ATOM 1334 N N . VAL A 1 163 ? 7.789 5.477 11.633 1.00 95.12 163 VAL A N 1
ATOM 1335 C CA . VAL A 1 163 ? 7.670 6.943 11.568 1.00 95.12 163 VAL A CA 1
ATOM 1336 C C . VAL A 1 163 ? 7.330 7.384 10.148 1.00 95.12 163 VAL A C 1
ATOM 1338 O O . VAL A 1 163 ? 6.318 8.042 9.939 1.00 95.12 163 VAL A O 1
ATOM 1341 N N . GLU A 1 164 ? 8.102 6.939 9.152 1.00 96.88 164 GLU A N 1
ATOM 1342 C CA . GLU A 1 164 ? 7.895 7.350 7.762 1.00 96.88 164 GLU A CA 1
ATOM 1343 C C . GLU A 1 164 ? 6.541 6.876 7.201 1.00 96.88 164 GLU A C 1
ATOM 1345 O O . GLU A 1 164 ? 5.927 7.568 6.391 1.00 96.88 164 GLU A O 1
ATOM 1350 N N . VAL A 1 165 ? 6.051 5.707 7.632 1.00 97.81 165 VAL A N 1
ATOM 1351 C CA . VAL A 1 165 ? 4.723 5.194 7.265 1.00 97.81 165 VAL A CA 1
ATOM 1352 C C . VAL A 1 165 ? 3.610 6.038 7.875 1.00 97.81 165 VAL A C 1
ATOM 1354 O O . VAL A 1 165 ? 2.654 6.364 7.171 1.00 97.81 165 VAL A O 1
ATOM 1357 N N . LEU A 1 166 ? 3.703 6.363 9.165 1.00 97.19 166 LEU A N 1
ATOM 1358 C CA . LEU A 1 166 ? 2.681 7.156 9.843 1.00 97.19 166 LEU A CA 1
ATOM 1359 C C . LEU A 1 166 ? 2.637 8.568 9.266 1.00 97.19 166 LEU A C 1
ATOM 1361 O O . LEU A 1 166 ? 1.565 9.003 8.861 1.00 97.19 166 LEU A O 1
ATOM 1365 N N . ASP A 1 167 ? 3.793 9.210 9.089 1.00 96.88 167 ASP A N 1
ATOM 1366 C CA . ASP A 1 167 ? 3.898 10.513 8.426 1.00 96.88 167 ASP A CA 1
ATOM 1367 C C . ASP A 1 167 ? 3.298 10.485 7.018 1.00 96.88 167 ASP A C 1
ATOM 1369 O O . ASP A 1 167 ? 2.630 11.431 6.600 1.00 96.88 167 ASP A O 1
ATOM 1373 N N . PHE A 1 168 ? 3.524 9.404 6.266 1.00 97.31 168 PHE A N 1
ATOM 1374 C CA . PHE A 1 168 ? 2.966 9.255 4.928 1.00 97.31 168 PHE A CA 1
ATOM 1375 C C . PHE A 1 168 ? 1.436 9.126 4.945 1.00 97.31 168 PHE A C 1
ATOM 1377 O O . PHE A 1 168 ? 0.769 9.780 4.146 1.00 97.31 168 PHE A O 1
ATOM 1384 N N . ILE A 1 169 ? 0.871 8.318 5.849 1.00 97.38 169 ILE A N 1
ATOM 1385 C CA . ILE A 1 169 ? -0.586 8.161 5.986 1.00 97.38 169 ILE A CA 1
ATOM 1386 C C . ILE A 1 169 ? -1.226 9.480 6.437 1.00 97.38 169 ILE A C 1
ATOM 1388 O O . ILE A 1 169 ? -2.232 9.892 5.856 1.00 97.38 169 ILE A O 1
ATOM 1392 N N . SER A 1 170 ? -0.618 10.179 7.400 1.00 96.75 170 SER A N 1
ATOM 1393 C CA . SER A 1 170 ? -1.112 11.458 7.921 1.00 96.75 170 SER A CA 1
ATOM 1394 C C . SER A 1 170 ? -1.303 12.515 6.832 1.00 96.75 170 SER A C 1
ATOM 1396 O O . SER A 1 170 ? -2.266 13.269 6.883 1.00 96.75 170 SER A O 1
ATOM 1398 N N . ARG A 1 171 ? -0.450 12.546 5.796 1.00 95.81 171 ARG A N 1
ATOM 1399 C CA . ARG A 1 171 ? -0.580 13.495 4.665 1.00 95.81 171 ARG A CA 1
ATOM 1400 C C . ARG A 1 171 ? -1.883 13.357 3.877 1.00 95.81 171 ARG A C 1
ATOM 1402 O O . ARG A 1 171 ? -2.252 14.286 3.167 1.00 95.81 171 ARG A O 1
ATOM 1409 N N . TYR A 1 172 ? -2.528 12.197 3.954 1.00 95.81 172 TYR A N 1
ATOM 1410 C CA . TYR A 1 172 ? -3.767 11.885 3.242 1.00 95.81 172 TYR A CA 1
ATOM 1411 C C . TYR A 1 172 ? -4.934 11.599 4.189 1.00 95.81 172 TYR A C 1
ATOM 1413 O O . TYR A 1 172 ? -5.936 11.052 3.742 1.00 95.81 172 TYR A O 1
ATOM 1421 N N . THR A 1 173 ? -4.777 11.895 5.479 1.00 96.50 173 THR A N 1
ATOM 1422 C CA . THR A 1 173 ? -5.805 11.674 6.498 1.00 96.50 173 THR A CA 1
ATOM 1423 C C . THR A 1 173 ? -6.572 12.973 6.706 1.00 96.50 173 THR A C 1
ATOM 1425 O O . THR A 1 173 ? -5.986 13.975 7.114 1.00 96.50 173 THR A O 1
ATOM 1428 N N . ASP A 1 174 ? -7.868 12.953 6.406 1.00 95.19 174 ASP A N 1
ATOM 1429 C CA . ASP A 1 174 ? -8.777 14.065 6.681 1.00 95.19 174 ASP A CA 1
ATOM 1430 C C . ASP A 1 174 ? -9.307 13.992 8.133 1.00 95.19 174 ASP A C 1
ATOM 1432 O O . ASP A 1 174 ? -9.265 12.926 8.744 1.00 95.19 174 ASP A O 1
ATOM 1436 N N . PRO A 1 175 ? -9.862 15.078 8.710 1.00 93.06 175 PRO A N 1
ATOM 1437 C CA . PRO A 1 175 ? -10.362 15.075 10.095 1.00 93.06 175 PRO A CA 1
ATOM 1438 C C . PRO A 1 175 ? -11.465 14.048 10.407 1.00 93.06 175 PRO A C 1
ATOM 1440 O O . PRO A 1 175 ? -11.636 13.668 11.561 1.00 93.06 175 PRO A O 1
ATOM 1443 N N . ASP A 1 176 ? -12.224 13.617 9.394 1.00 92.25 176 ASP A N 1
ATOM 1444 C CA . ASP A 1 176 ? -13.280 12.599 9.528 1.00 92.25 176 ASP A CA 1
ATOM 1445 C C . ASP A 1 176 ? -12.744 11.157 9.406 1.00 92.25 176 ASP A C 1
ATOM 1447 O O . ASP A 1 176 ? -13.474 10.181 9.642 1.00 92.25 176 ASP A O 1
ATOM 1451 N N . ASP A 1 177 ? -11.483 11.007 8.991 1.00 97.31 177 ASP A N 1
ATOM 1452 C CA . ASP A 1 177 ? -10.835 9.712 8.880 1.00 97.31 177 ASP A CA 1
ATOM 1453 C C . ASP A 1 177 ? -10.387 9.195 10.250 1.00 97.31 177 ASP A C 1
ATOM 1455 O O . ASP A 1 177 ? -10.154 9.930 11.206 1.00 97.31 177 ASP A O 1
ATOM 1459 N N . LEU A 1 178 ? -10.222 7.878 10.340 1.00 97.88 178 LEU A N 1
ATOM 1460 C CA . LEU A 1 178 ? -9.517 7.272 11.461 1.00 97.88 178 LEU A CA 1
ATOM 1461 C C . LEU A 1 178 ? -8.088 7.810 11.560 1.00 97.88 178 LEU A C 1
ATOM 1463 O O . LEU A 1 178 ? -7.413 7.974 10.548 1.00 97.88 178 LEU A O 1
ATOM 1467 N N . GLU A 1 179 ? -7.582 7.948 12.783 1.00 97.12 179 GLU A N 1
ATOM 1468 C CA . GLU A 1 179 ? -6.165 8.239 13.017 1.00 97.12 179 GLU A CA 1
ATOM 1469 C C . GLU A 1 179 ? -5.246 7.209 12.323 1.00 97.12 179 GLU A C 1
ATOM 1471 O O . GLU A 1 179 ? -5.599 6.023 12.249 1.00 97.12 179 GLU A O 1
ATOM 1476 N N . PRO A 1 180 ? -4.043 7.594 11.855 1.00 97.69 180 PRO A N 1
ATOM 1477 C CA . PRO A 1 180 ? -3.161 6.736 11.055 1.00 97.69 180 PRO A CA 1
ATOM 1478 C C . PRO A 1 180 ? -2.891 5.340 11.643 1.00 97.69 180 PRO A C 1
ATOM 1480 O O . PRO A 1 180 ? -2.917 4.337 10.922 1.00 97.69 180 PRO A O 1
ATOM 1483 N N . LEU A 1 181 ? -2.675 5.242 12.960 1.00 97.62 181 LEU A N 1
ATOM 1484 C CA . LEU A 1 181 ? -2.483 3.953 13.640 1.00 97.62 181 LEU A CA 1
ATOM 1485 C C . LEU A 1 181 ? -3.753 3.092 13.616 1.00 97.62 181 LEU A C 1
ATOM 1487 O O . LEU A 1 181 ? -3.669 1.885 13.382 1.00 97.62 181 LEU A O 1
ATOM 1491 N N . HIS A 1 182 ? -4.929 3.699 13.786 1.00 98.19 182 HIS A N 1
ATOM 1492 C CA . HIS A 1 182 ? -6.211 3.004 13.681 1.00 98.19 182 HIS A CA 1
ATOM 1493 C C . HIS A 1 182 ? -6.504 2.572 12.237 1.00 98.19 182 HIS A C 1
ATOM 1495 O O . HIS A 1 182 ? -7.007 1.467 12.026 1.00 98.19 182 HIS A O 1
ATOM 1501 N N . GLN A 1 183 ? -6.118 3.363 11.228 1.00 98.38 183 GLN A N 1
ATOM 1502 C CA . GLN A 1 183 ? -6.203 2.942 9.823 1.00 98.38 183 GLN A CA 1
ATOM 1503 C C . GLN A 1 183 ? -5.353 1.692 9.551 1.00 98.38 183 GLN A C 1
ATOM 1505 O O . GLN A 1 183 ? -5.829 0.746 8.914 1.00 98.38 183 GLN A O 1
ATOM 1510 N N . LEU A 1 184 ? -4.110 1.654 10.052 1.00 98.50 184 LEU A N 1
ATOM 1511 C CA . LEU A 1 184 ? -3.242 0.473 9.962 1.00 98.50 184 LEU A CA 1
ATOM 1512 C C . LEU A 1 184 ? -3.843 -0.726 10.703 1.00 98.50 184 LEU A C 1
ATOM 1514 O O . LEU A 1 184 ? -3.825 -1.835 10.168 1.00 98.50 184 LEU A O 1
ATOM 1518 N N . ALA A 1 185 ? -4.407 -0.516 11.895 1.00 98.38 185 ALA A N 1
ATOM 1519 C CA . ALA A 1 185 ? -5.037 -1.573 12.682 1.00 98.38 185 ALA A CA 1
ATOM 1520 C C . ALA A 1 185 ? -6.233 -2.194 11.948 1.00 98.38 185 ALA A C 1
ATOM 1522 O O . ALA A 1 185 ? -6.297 -3.416 11.799 1.00 98.38 185 ALA A O 1
ATOM 1523 N N . VAL A 1 186 ? -7.139 -1.367 11.417 1.00 98.44 186 VAL A N 1
ATOM 1524 C CA . VAL A 1 186 ? -8.298 -1.830 10.640 1.00 98.44 186 VAL A CA 1
ATOM 1525 C C . VAL A 1 186 ? -7.847 -2.560 9.373 1.00 98.44 186 VAL A C 1
ATOM 1527 O O . VAL A 1 186 ? -8.351 -3.647 9.083 1.00 98.44 186 VAL A O 1
ATOM 1530 N N . ALA A 1 187 ? -6.868 -2.026 8.635 1.00 97.94 187 ALA A N 1
ATOM 1531 C CA . ALA A 1 187 ? -6.339 -2.689 7.442 1.00 97.94 187 ALA A CA 1
ATOM 1532 C C . ALA A 1 187 ? -5.701 -4.053 7.773 1.00 97.94 187 ALA A C 1
ATOM 1534 O O . ALA A 1 187 ? -5.934 -5.035 7.059 1.00 97.94 187 ALA A O 1
ATOM 1535 N N . ALA A 1 188 ? -4.942 -4.140 8.870 1.00 98.00 188 ALA A N 1
ATOM 1536 C CA . ALA A 1 188 ? -4.325 -5.381 9.329 1.00 98.00 188 ALA A CA 1
ATOM 1537 C C . ALA A 1 188 ? -5.372 -6.420 9.756 1.00 98.00 188 ALA A C 1
ATOM 1539 O O . ALA A 1 188 ? -5.289 -7.579 9.342 1.00 98.00 188 ALA A O 1
ATOM 1540 N N . ALA A 1 189 ? -6.386 -6.007 10.522 1.00 98.12 189 ALA A N 1
ATOM 1541 C CA . ALA A 1 189 ? -7.483 -6.872 10.947 1.00 98.12 189 ALA A CA 1
ATOM 1542 C C . ALA A 1 189 ? -8.262 -7.423 9.747 1.00 98.12 189 ALA A C 1
ATOM 1544 O O . ALA A 1 189 ? -8.496 -8.628 9.657 1.00 98.12 189 ALA A O 1
ATOM 1545 N N . VAL A 1 190 ? -8.589 -6.572 8.770 1.00 97.19 190 VAL A N 1
ATOM 1546 C CA . VAL A 1 190 ? -9.270 -6.996 7.540 1.00 97.19 190 VAL A CA 1
ATOM 1547 C C . VAL A 1 190 ? -8.444 -8.029 6.768 1.00 97.19 190 VAL A C 1
ATOM 1549 O O . VAL A 1 190 ? -8.994 -9.043 6.336 1.00 97.19 190 VAL A O 1
ATOM 1552 N N . GLN A 1 191 ? -7.127 -7.834 6.628 1.00 95.56 191 GLN A N 1
ATOM 1553 C CA . GLN A 1 191 ? -6.267 -8.834 5.985 1.00 95.56 191 GLN A CA 1
ATOM 1554 C C . GLN A 1 191 ? -6.190 -10.146 6.777 1.00 95.56 191 GLN A C 1
ATOM 1556 O O . GLN A 1 191 ? -6.201 -11.218 6.170 1.00 95.56 191 GLN A O 1
ATOM 1561 N N . ALA A 1 192 ? -6.110 -10.076 8.109 1.00 96.75 192 ALA A N 1
ATOM 1562 C CA . ALA A 1 192 ? -6.012 -11.244 8.982 1.00 96.75 192 ALA A CA 1
ATOM 1563 C C . ALA A 1 192 ? -7.283 -12.103 8.954 1.00 96.75 192 ALA A C 1
ATOM 1565 O O . ALA A 1 192 ? -7.206 -13.330 8.868 1.00 96.75 192 ALA A O 1
ATOM 1566 N N . LEU A 1 193 ? -8.442 -11.446 9.023 1.00 96.44 193 LEU A N 1
ATOM 1567 C CA . LEU A 1 193 ? -9.756 -12.083 9.062 1.00 96.44 193 LEU A CA 1
ATOM 1568 C C . LEU A 1 193 ? -10.196 -12.563 7.673 1.00 96.44 193 LEU A C 1
ATOM 1570 O O . LEU A 1 193 ? -10.821 -13.615 7.561 1.00 96.44 193 LEU A O 1
ATOM 1574 N N . GLY A 1 194 ? -9.829 -11.837 6.612 1.00 91.69 194 GLY A N 1
ATOM 1575 C CA . GLY A 1 194 ? -10.166 -12.195 5.234 1.00 91.69 194 GLY A CA 1
ATOM 1576 C C . GLY A 1 194 ? -9.320 -13.330 4.647 1.00 91.69 194 GLY A C 1
ATOM 1577 O O . GLY A 1 194 ? -9.769 -14.009 3.725 1.00 91.69 194 GLY A O 1
ATOM 1578 N N . ASN A 1 195 ? -8.101 -13.565 5.152 1.00 88.38 195 ASN A N 1
ATOM 1579 C CA . ASN A 1 195 ? -7.228 -14.630 4.656 1.00 88.38 195 ASN A CA 1
ATOM 1580 C C . ASN A 1 195 ? -6.319 -15.212 5.754 1.00 88.38 195 ASN A C 1
ATOM 1582 O O . ASN A 1 195 ? -5.398 -14.554 6.245 1.00 88.38 195 ASN A O 1
ATOM 1586 N N . ARG A 1 196 ? -6.500 -16.507 6.056 1.00 81.94 196 ARG A N 1
ATOM 1587 C CA . ARG A 1 196 ? -5.721 -17.232 7.077 1.00 81.94 196 ARG A CA 1
ATOM 1588 C C . ARG A 1 196 ? -4.207 -17.176 6.847 1.00 81.94 196 ARG A C 1
ATOM 1590 O O . ARG A 1 196 ? -3.462 -17.143 7.823 1.00 81.94 196 ARG A O 1
ATOM 1597 N N . HIS A 1 197 ? -3.742 -17.106 5.599 1.00 87.31 197 HIS A N 1
ATOM 1598 C CA . HIS A 1 197 ? -2.310 -17.024 5.289 1.00 87.31 197 HIS A CA 1
ATOM 1599 C C . HIS A 1 197 ? -1.658 -15.720 5.771 1.00 87.31 197 HIS A C 1
ATOM 1601 O O . HIS A 1 197 ? -0.450 -15.681 5.995 1.00 87.31 197 HIS A O 1
ATOM 1607 N N . HIS A 1 198 ? -2.435 -14.651 5.962 1.00 88.31 198 HIS A N 1
ATOM 1608 C CA . HIS A 1 198 ? -1.919 -13.364 6.432 1.00 88.31 198 HIS A CA 1
ATOM 1609 C C . HIS A 1 198 ? -1.986 -13.206 7.953 1.00 88.31 198 HIS A C 1
ATOM 1611 O O . HIS A 1 198 ? -1.285 -12.352 8.501 1.00 88.31 198 HIS A O 1
ATOM 1617 N N . ARG A 1 199 ? -2.769 -14.043 8.645 1.00 92.12 199 ARG A N 1
ATOM 1618 C CA . ARG A 1 199 ? -3.116 -13.868 10.061 1.00 92.12 199 ARG A CA 1
ATOM 1619 C C . ARG A 1 199 ? -1.902 -13.680 10.973 1.00 92.12 199 ARG A C 1
ATOM 1621 O O . ARG A 1 199 ? -1.776 -12.634 11.594 1.00 92.12 199 ARG A O 1
ATOM 1628 N N . GLN A 1 200 ? -0.950 -14.615 10.979 1.00 94.19 200 GLN A N 1
ATOM 1629 C CA . GLN A 1 200 ? 0.234 -14.534 11.856 1.00 94.19 200 GLN A CA 1
ATOM 1630 C C . GLN A 1 200 ? 1.092 -13.283 11.612 1.00 94.19 200 GLN A C 1
ATOM 1632 O O . GLN A 1 200 ? 1.726 -12.742 12.522 1.00 94.19 200 GLN A O 1
ATOM 1637 N N . ARG A 1 201 ? 1.175 -12.831 10.356 1.00 93.88 201 ARG A N 1
ATOM 1638 C CA . ARG A 1 201 ? 1.909 -11.611 10.012 1.00 93.88 201 ARG A CA 1
ATOM 1639 C C . ARG A 1 201 ? 1.171 -10.382 10.540 1.00 93.88 201 ARG A C 1
ATOM 1641 O O . ARG A 1 201 ? 1.814 -9.516 11.123 1.00 93.88 201 ARG A O 1
ATOM 1648 N N . MET A 1 202 ? -0.142 -10.323 10.344 1.00 97.25 202 MET A N 1
ATOM 1649 C CA . MET A 1 202 ? -0.978 -9.207 10.788 1.00 97.25 202 MET A CA 1
ATOM 1650 C C . MET A 1 202 ? -1.064 -9.116 12.307 1.00 97.25 202 MET A C 1
ATOM 1652 O O . MET A 1 202 ? -0.917 -8.026 12.838 1.00 97.25 202 MET A O 1
ATOM 1656 N N . GLU A 1 203 ? -1.139 -10.240 13.018 1.00 97.00 203 GLU A N 1
ATOM 1657 C CA . GLU A 1 203 ? -1.071 -10.242 14.483 1.00 97.00 203 GLU A CA 1
ATOM 1658 C C . GLU A 1 203 ? 0.231 -9.613 15.000 1.00 97.00 203 GLU A C 1
ATOM 1660 O O . GLU A 1 203 ? 0.218 -8.825 15.942 1.00 97.00 203 GLU A O 1
ATOM 1665 N N . ARG A 1 204 ? 1.376 -9.907 14.362 1.00 96.62 204 ARG A N 1
ATOM 1666 C CA . ARG A 1 204 ? 2.652 -9.261 14.714 1.00 96.62 204 ARG A CA 1
ATOM 1667 C C . ARG A 1 204 ? 2.618 -7.756 14.472 1.00 96.62 204 ARG A C 1
ATOM 1669 O O . ARG A 1 204 ? 3.118 -7.019 15.316 1.00 96.62 204 ARG A O 1
ATOM 1676 N N . VAL A 1 205 ? 2.042 -7.315 13.355 1.00 96.94 205 VAL A N 1
ATOM 1677 C CA . VAL A 1 205 ? 1.873 -5.887 13.047 1.00 96.94 205 VAL A CA 1
ATOM 1678 C C . VAL A 1 205 ? 0.991 -5.209 14.097 1.00 96.94 205 VAL A C 1
ATOM 1680 O O . VAL A 1 205 ? 1.416 -4.217 14.678 1.00 96.94 205 VAL A O 1
ATOM 1683 N N . CYS A 1 206 ? -0.170 -5.779 14.423 1.00 97.56 206 CYS A N 1
ATOM 1684 C CA . CYS A 1 206 ? -1.077 -5.252 15.445 1.00 97.56 206 CYS A CA 1
ATOM 1685 C C . CYS A 1 206 ? -0.423 -5.156 16.830 1.00 97.56 206 CYS A C 1
ATOM 1687 O O . CYS A 1 206 ? -0.600 -4.149 17.502 1.00 97.56 206 CYS A O 1
ATOM 1689 N N . ARG A 1 207 ? 0.406 -6.128 17.238 1.00 97.12 207 ARG A N 1
ATOM 1690 C CA . ARG A 1 207 ? 1.165 -6.024 18.502 1.00 97.12 207 ARG A CA 1
ATOM 1691 C C . ARG A 1 207 ? 2.150 -4.850 18.514 1.00 97.12 207 ARG A C 1
ATOM 1693 O O . ARG A 1 207 ? 2.368 -4.259 19.565 1.00 97.12 207 ARG A O 1
ATOM 1700 N N . HIS A 1 208 ? 2.741 -4.505 17.367 1.00 97.31 208 HIS A N 1
ATOM 1701 C CA . HIS A 1 208 ? 3.588 -3.311 17.269 1.00 97.31 208 HIS A CA 1
ATOM 1702 C C . HIS A 1 208 ? 2.744 -2.035 17.336 1.00 97.31 208 HIS A C 1
ATOM 1704 O O . HIS A 1 208 ? 3.119 -1.121 18.058 1.00 97.31 208 HIS A O 1
ATOM 1710 N N . ILE A 1 209 ? 1.577 -2.016 16.680 1.00 97.19 209 ILE A N 1
ATOM 1711 C CA . ILE A 1 209 ? 0.617 -0.904 16.779 1.00 97.19 209 ILE A CA 1
ATOM 1712 C C . ILE A 1 209 ? 0.203 -0.682 18.240 1.00 97.19 209 ILE A C 1
ATOM 1714 O O . ILE A 1 209 ? 0.282 0.443 18.721 1.00 97.19 209 ILE A O 1
ATOM 1718 N N . ALA A 1 210 ? -0.153 -1.744 18.970 1.00 96.38 210 ALA A N 1
ATOM 1719 C CA . ALA A 1 210 ? -0.484 -1.676 20.395 1.00 96.38 210 ALA A CA 1
ATOM 1720 C C . ALA A 1 210 ? 0.664 -1.096 21.233 1.00 96.38 210 ALA A C 1
ATOM 1722 O O . ALA A 1 210 ? 0.442 -0.279 22.122 1.00 96.38 210 ALA A O 1
ATOM 1723 N N . ALA A 1 211 ? 1.906 -1.504 20.953 1.00 95.06 211 ALA A N 1
ATOM 1724 C CA . ALA A 1 211 ? 3.076 -0.967 21.640 1.00 95.06 211 ALA A CA 1
ATOM 1725 C C . ALA A 1 211 ? 3.291 0.526 21.341 1.00 95.06 211 ALA A C 1
ATOM 1727 O O . ALA A 1 211 ? 3.628 1.270 22.255 1.00 95.06 211 ALA A O 1
ATOM 1728 N N . THR A 1 212 ? 3.066 0.966 20.098 1.00 93.62 212 THR A N 1
ATOM 1729 C CA . THR A 1 212 ? 3.149 2.385 19.718 1.00 93.62 212 THR A CA 1
ATOM 1730 C C . THR A 1 212 ? 2.049 3.214 20.379 1.00 93.62 212 THR A C 1
ATOM 1732 O O . THR A 1 212 ? 2.346 4.275 20.910 1.00 93.62 212 THR A O 1
ATOM 1735 N N . LEU A 1 2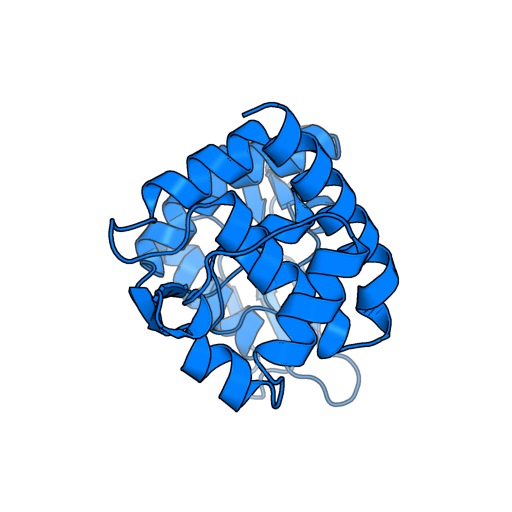13 ? 0.805 2.723 20.415 1.00 90.75 213 LEU A N 1
ATOM 1736 C CA . LEU A 1 213 ? -0.315 3.422 21.061 1.00 90.75 213 LEU A CA 1
ATOM 1737 C C . LEU A 1 213 ? -0.089 3.642 22.562 1.00 90.75 213 LEU A C 1
ATOM 1739 O O . LEU A 1 213 ? -0.500 4.660 23.091 1.00 90.75 213 LEU A O 1
ATOM 1743 N N . LYS A 1 214 ? 0.603 2.725 23.249 1.00 88.88 214 LYS A N 1
ATOM 1744 C CA . LYS A 1 214 ? 0.946 2.876 24.677 1.00 88.88 214 LYS A CA 1
ATOM 1745 C C . LYS A 1 214 ? 2.022 3.931 24.957 1.00 88.88 214 LYS A C 1
ATOM 1747 O O . LYS A 1 214 ? 2.259 4.245 26.119 1.00 88.88 214 LYS A O 1
ATOM 1752 N N . GLN A 1 215 ? 2.736 4.380 23.927 1.00 83.56 215 GLN A N 1
ATOM 1753 C CA . GLN A 1 215 ? 3.818 5.364 24.029 1.00 83.56 215 GLN A CA 1
ATOM 1754 C C . GLN A 1 215 ? 3.385 6.771 23.594 1.00 83.56 215 GLN A C 1
ATOM 1756 O O . GLN A 1 215 ? 4.147 7.710 23.821 1.00 83.56 215 GLN A O 1
ATOM 1761 N N . ALA A 1 216 ? 2.223 6.890 22.943 1.00 72.19 216 ALA A N 1
ATOM 1762 C CA . ALA A 1 216 ? 1.614 8.143 22.504 1.00 72.19 216 ALA A CA 1
ATOM 1763 C C . ALA A 1 216 ? 0.742 8.739 23.616 1.00 72.19 216 ALA A C 1
ATOM 1765 O O . ALA A 1 216 ? 0.712 9.985 23.710 1.00 72.19 216 ALA A O 1
#

Organism: NCBI:txid108003

Radius of gyration: 18.03 Å; chains: 1; bounding box: 43×36×52 Å

InterPro domains:
  IPR011009 Protein kinase-like domain superfamily [SSF56112] (2-170)

Sequence (216 aa):
MILKVALLSSNLARDIRMHRVLGESTGCTPRLVASDPNLRWLVCEYHEHGKGLSRKEKGRHFLEQIAPRYYEYWKPRPHRVKRLLQRQRITPHAVREFLHDLGVELPDDFENATLPFSMPYLGNIRKECFQDAAGRTLIVDWEDVRTGPLAEGMLRLYPEHAVEVLDFISRYTDPDDLEPLHQLAVAAAVQALGNRHHRQRMERVCRHIAATLKQA

Secondary structure (DSSP, 8-state):
-EEEE--TT---HHHHHHHHHHHHHT--SPPEEEE-TTSSEEEE----B-SPPPHHHHHHHIIIIIHHHHHHHT--EEEEHHHHHHHHT--HHHHHHHHHTTT----TTTTTSEEEEE----S-HHHHEEEBTTS-EEE---TT--SEEHHHHHTTTTTTTHHHHHHHHHTT--TTBPPHHHHHHHHHHHHHHH-GGGHHHHHHHHHHHHHHHTT-